Protein AF-A0A354US08-F1 (afdb_monomer_lite)

Sequence (289 aa):
LLGFSCVYLACAKAQYAVLAPVLLLWWAVLAISTAEGVKKKLISAGAAVLVAALLGSYALGVYGNNESISSQDTLYSGLMNGILLYADDPEEALEDLGLDPGLIADKGKHPYLPKEDYYCPPRTEKAEELLYSKVSSTKYLAWYLKHPKAFWHLLNDTASYAADPMPDFNLYIGETNVGSHRTVNKWNLWAQMRPNLLPRRFAGYLLLFGLPAIAALMTIFRKGAGRRRKLYAGLLLVLLAIGAMQYPLPMVGNGRSDPIKQLYLFREVTDFTYLFLLTWVSARMTRRK

Secondary structure (DSSP, 8-state):
-HHHHHHHHHHSSGGGGGGHHHHHHHHHHHHHHH--SHHHHHHHHHHHHHHHHHHHHHHHHHHHHHIIIIIHHHHHHHIIIIIHHH-SSHHHHHHHTT--GGGGGGTT--TTS-GGG-SS-SSSHHHIIIIITT--HHHHHHHHHH-HHHHHHHHHHHHHHHHSPPPP----TT----SS--------HHHHHHHHHS-SSHHHHHHHHHHHHHHHHHHHH-TT--HHHHHHHHHHHHHHHHHHHHTTHHHHHHTTSSHHHHTHHHHHHHHHHHHHHHHHHHHHHHTT-

Structure (mmCIF, N/CA/C/O backbone):
data_AF-A0A354US08-F1
#
_entry.id   AF-A0A354US08-F1
#
loop_
_atom_site.group_PDB
_atom_site.id
_atom_site.type_symbol
_atom_site.label_atom_id
_atom_site.label_alt_id
_atom_site.label_comp_id
_atom_site.label_asym_id
_atom_site.label_entity_id
_atom_site.label_seq_id
_atom_site.pdbx_PDB_ins_code
_atom_site.Cartn_x
_atom_site.Cartn_y
_atom_site.Cartn_z
_atom_site.occupancy
_atom_site.B_iso_or_equiv
_atom_site.auth_seq_id
_atom_site.auth_comp_id
_atom_site.auth_asym_id
_atom_site.auth_atom_id
_atom_site.pdbx_PDB_model_num
ATOM 1 N N . LEU A 1 1 ? 6.672 3.617 24.394 1.00 59.75 1 LEU A N 1
ATOM 2 C CA . LEU A 1 1 ? 6.282 2.424 23.602 1.00 59.75 1 LEU A CA 1
ATOM 3 C C . LEU A 1 1 ? 5.531 2.793 22.323 1.00 59.75 1 LEU A C 1
ATOM 5 O O . LEU A 1 1 ? 6.102 2.583 21.264 1.00 59.75 1 LEU A O 1
ATOM 9 N N . LEU A 1 2 ? 4.330 3.393 22.373 1.00 68.12 2 LEU A N 1
ATOM 10 C CA . LEU A 1 2 ? 3.581 3.736 21.147 1.00 68.12 2 LEU A CA 1
ATOM 11 C C . LEU A 1 2 ? 4.327 4.709 20.222 1.00 68.12 2 LEU A C 1
ATOM 13 O O . LEU A 1 2 ? 4.516 4.387 19.060 1.00 68.12 2 LEU A O 1
ATOM 17 N N . GLY A 1 3 ? 4.799 5.851 20.740 1.00 66.69 3 GLY A N 1
ATOM 18 C CA . GLY A 1 3 ? 5.551 6.822 19.932 1.00 66.69 3 GLY A CA 1
ATOM 19 C C . GLY A 1 3 ? 6.776 6.194 19.261 1.00 66.69 3 GLY A C 1
ATOM 20 O O . GLY A 1 3 ? 6.971 6.362 18.068 1.00 66.69 3 GLY A O 1
ATOM 21 N N . PHE A 1 4 ? 7.522 5.362 19.995 1.00 69.88 4 PHE A N 1
ATOM 22 C CA . PHE A 1 4 ? 8.642 4.586 19.452 1.00 69.88 4 PHE A CA 1
ATOM 23 C C . PHE A 1 4 ? 8.207 3.601 18.353 1.00 69.88 4 PHE A C 1
ATOM 25 O O . PHE A 1 4 ? 8.863 3.512 17.325 1.00 69.88 4 PHE A O 1
ATOM 32 N N . SER A 1 5 ? 7.079 2.905 18.531 1.00 76.25 5 SER A N 1
ATOM 33 C CA . SER A 1 5 ? 6.553 1.961 17.531 1.00 76.25 5 SER A CA 1
ATOM 34 C C . SER A 1 5 ? 6.099 2.681 16.257 1.00 76.25 5 SER A C 1
ATOM 36 O O . SER A 1 5 ? 6.369 2.206 15.158 1.00 76.25 5 SER A O 1
ATOM 38 N N . CYS A 1 6 ? 5.457 3.848 16.391 1.00 71.88 6 CYS A N 1
ATOM 39 C CA . CYS A 1 6 ? 5.080 4.694 15.258 1.00 71.88 6 CYS A CA 1
ATOM 40 C C . CYS A 1 6 ? 6.314 5.227 14.520 1.00 71.88 6 CYS A C 1
ATOM 42 O O . CYS A 1 6 ? 6.323 5.231 13.292 1.00 71.88 6 CYS A O 1
ATOM 44 N N . VAL A 1 7 ? 7.353 5.634 15.264 1.00 70.06 7 VAL A N 1
ATOM 45 C CA . VAL A 1 7 ? 8.632 6.073 14.689 1.00 70.06 7 VAL A CA 1
ATOM 46 C C . VAL A 1 7 ? 9.289 4.949 13.905 1.00 70.06 7 VAL A C 1
ATOM 48 O O . VAL A 1 7 ? 9.608 5.117 12.734 1.00 70.06 7 VAL A O 1
ATOM 51 N N . TYR A 1 8 ? 9.423 3.782 14.530 1.00 76.06 8 TYR A N 1
ATOM 52 C CA . TYR A 1 8 ? 10.034 2.619 13.906 1.00 76.06 8 TYR A CA 1
ATOM 53 C C . TYR A 1 8 ? 9.288 2.195 12.636 1.00 76.06 8 TYR A C 1
ATOM 55 O O . TYR A 1 8 ? 9.915 1.983 11.604 1.00 76.06 8 TYR A O 1
ATOM 63 N N . LEU A 1 9 ? 7.950 2.144 12.679 1.00 78.31 9 LEU A N 1
ATOM 64 C CA . LEU A 1 9 ? 7.141 1.791 11.515 1.00 78.31 9 LEU A CA 1
ATOM 65 C C . LEU A 1 9 ? 7.311 2.800 10.376 1.00 78.31 9 LEU A C 1
ATOM 67 O O . LEU A 1 9 ? 7.578 2.388 9.255 1.00 78.31 9 LEU A O 1
ATOM 71 N N . ALA A 1 10 ? 7.179 4.103 10.629 1.00 69.94 10 ALA A N 1
ATOM 72 C CA . ALA A 1 10 ? 7.271 5.094 9.555 1.00 69.94 10 ALA A CA 1
ATOM 73 C C . ALA A 1 10 ? 8.693 5.214 8.974 1.00 69.94 10 ALA A C 1
ATOM 75 O O . ALA A 1 10 ? 8.837 5.540 7.798 1.00 69.94 10 ALA A O 1
ATOM 76 N N . CYS A 1 11 ? 9.729 4.898 9.759 1.00 70.62 11 CYS A N 1
ATOM 77 C CA . CYS A 1 11 ? 11.122 4.899 9.308 1.00 70.62 11 CYS A CA 1
ATOM 78 C C . CYS A 1 11 ? 11.588 3.562 8.700 1.00 70.62 11 CYS A C 1
ATOM 80 O O . CYS A 1 11 ? 12.672 3.516 8.127 1.00 70.62 11 CYS A O 1
ATOM 82 N N . ALA A 1 12 ? 10.805 2.479 8.789 1.00 76.25 12 ALA A N 1
ATOM 83 C CA . ALA A 1 12 ? 11.206 1.167 8.266 1.00 76.25 12 ALA A CA 1
ATOM 84 C C . ALA A 1 12 ? 11.283 1.121 6.728 1.00 76.25 12 ALA A C 1
ATOM 86 O O . ALA A 1 12 ? 12.012 0.308 6.163 1.00 76.25 12 ALA A O 1
ATOM 87 N N . LYS A 1 13 ? 10.520 1.979 6.042 1.00 76.94 13 LYS A N 1
ATOM 88 C CA . LYS A 1 13 ? 10.537 2.138 4.583 1.00 76.94 13 LYS A CA 1
ATOM 89 C C . LYS A 1 13 ? 10.041 3.536 4.240 1.00 76.94 13 LYS A C 1
ATOM 91 O O . LYS A 1 13 ? 9.037 3.965 4.800 1.00 76.94 13 LYS A O 1
ATOM 96 N N . ALA A 1 14 ? 10.665 4.216 3.278 1.00 71.38 14 ALA A N 1
ATOM 97 C CA . ALA A 1 14 ? 10.272 5.576 2.885 1.00 71.38 14 ALA A CA 1
ATOM 98 C C . ALA A 1 14 ? 8.766 5.689 2.556 1.00 71.38 14 ALA A C 1
ATOM 100 O O . ALA A 1 14 ? 8.088 6.627 2.979 1.00 71.38 14 ALA A O 1
ATOM 101 N N . GLN A 1 15 ? 8.206 4.673 1.889 1.00 74.94 15 GLN A N 1
ATOM 102 C CA . GLN A 1 15 ? 6.777 4.581 1.555 1.00 74.94 15 GLN A CA 1
ATOM 103 C C . GLN A 1 15 ? 5.845 4.604 2.780 1.00 74.94 15 GLN A C 1
ATOM 105 O O . GLN A 1 15 ? 4.669 4.919 2.633 1.00 74.94 15 GLN A O 1
ATOM 110 N N . TYR A 1 16 ? 6.325 4.286 3.985 1.00 82.44 16 TYR A N 1
ATOM 111 C CA . TYR A 1 16 ? 5.513 4.282 5.205 1.00 82.44 16 TYR A CA 1
ATOM 112 C C . TYR A 1 16 ? 5.353 5.674 5.824 1.00 82.44 16 TYR A C 1
ATOM 114 O O . TYR A 1 16 ? 4.480 5.855 6.672 1.00 82.44 16 TYR A O 1
ATOM 122 N N . ALA A 1 17 ? 6.091 6.684 5.350 1.00 77.94 17 ALA A N 1
ATOM 123 C CA . ALA A 1 17 ? 5.891 8.076 5.757 1.00 77.94 17 ALA A CA 1
ATOM 124 C C . ALA A 1 17 ? 4.452 8.560 5.491 1.00 77.94 17 ALA A C 1
ATOM 126 O O . ALA A 1 17 ? 3.894 9.322 6.279 1.00 77.94 17 ALA A O 1
ATOM 127 N N . VAL A 1 18 ? 3.804 8.040 4.440 1.00 80.19 18 VAL A N 1
ATOM 128 C CA . VAL A 1 18 ? 2.398 8.340 4.113 1.00 80.19 18 VAL A CA 1
ATOM 129 C C . VAL A 1 18 ? 1.425 7.932 5.223 1.00 80.19 18 VAL A C 1
ATOM 131 O O . VAL A 1 18 ? 0.318 8.451 5.272 1.00 80.19 18 VAL A O 1
ATOM 134 N N . LEU A 1 19 ? 1.818 7.029 6.130 1.00 85.62 19 LEU A N 1
ATOM 135 C CA . LEU A 1 19 ? 0.986 6.565 7.244 1.00 85.62 19 LEU A CA 1
ATOM 136 C C . LEU A 1 19 ? 0.939 7.566 8.407 1.00 85.62 19 LEU A C 1
ATOM 138 O O . LEU A 1 19 ? 0.108 7.414 9.307 1.00 85.62 19 LEU A O 1
ATOM 142 N N . ALA A 1 20 ? 1.803 8.588 8.408 1.00 81.56 20 ALA A N 1
ATOM 143 C CA . ALA A 1 20 ? 1.916 9.546 9.504 1.00 81.56 20 ALA A CA 1
ATOM 144 C C . ALA A 1 20 ? 0.571 10.179 9.917 1.00 81.56 20 ALA A C 1
ATOM 146 O O . ALA A 1 20 ? 0.288 10.174 11.116 1.00 81.56 20 ALA A O 1
ATOM 147 N N . PRO A 1 21 ? -0.318 10.636 9.007 1.00 83.75 21 PRO A N 1
ATOM 148 C CA . PRO A 1 21 ? -1.602 11.219 9.404 1.00 83.75 21 PRO A CA 1
ATOM 149 C C . PRO A 1 21 ? -2.481 10.259 10.218 1.00 83.75 21 PRO A C 1
ATOM 151 O O . PRO A 1 21 ? -3.064 10.658 11.226 1.00 83.75 21 PRO A O 1
ATOM 154 N N . VAL A 1 22 ? -2.533 8.978 9.835 1.00 89.19 22 VAL A N 1
ATOM 155 C CA . VAL A 1 22 ? -3.312 7.952 10.548 1.00 89.19 22 VAL A CA 1
ATOM 156 C C . VAL A 1 22 ? -2.720 7.687 11.933 1.00 89.19 22 VAL A C 1
ATOM 158 O O . VAL A 1 22 ? -3.455 7.609 12.920 1.00 89.19 22 VAL A O 1
ATOM 161 N N . LEU A 1 23 ? -1.392 7.597 12.031 1.00 86.00 23 LEU A N 1
ATOM 162 C CA . LEU A 1 23 ? -0.696 7.364 13.299 1.00 86.00 23 LEU A CA 1
ATOM 163 C C . LEU A 1 23 ? -0.838 8.552 14.263 1.00 86.00 23 LEU A C 1
ATOM 165 O O . LEU A 1 23 ? -1.051 8.351 15.461 1.00 86.00 23 LEU A O 1
ATOM 169 N N . LEU A 1 24 ? -0.766 9.783 13.752 1.00 82.75 24 LEU A N 1
ATOM 170 C CA . LEU A 1 24 ? -0.944 11.003 14.543 1.00 82.75 24 LEU A CA 1
ATOM 171 C C . LEU A 1 24 ? -2.383 11.156 15.031 1.00 82.75 24 LEU A C 1
ATOM 173 O O . LEU A 1 24 ? -2.598 11.462 16.206 1.00 82.75 24 LEU A O 1
ATOM 177 N N . LEU A 1 25 ? -3.365 10.867 14.173 1.00 86.75 25 LEU A N 1
ATOM 178 C CA . LEU A 1 25 ? -4.770 10.841 14.572 1.00 86.75 25 LEU A CA 1
ATOM 179 C C . LEU A 1 25 ? -5.005 9.809 15.681 1.00 86.75 25 LEU A C 1
ATOM 181 O O . LEU A 1 25 ? -5.659 10.106 16.682 1.00 86.75 25 LEU A O 1
ATOM 185 N N . TRP A 1 26 ? -4.436 8.609 15.542 1.00 89.00 26 TRP A N 1
ATOM 186 C CA . TRP A 1 26 ? -4.563 7.571 16.560 1.00 89.00 26 TRP A CA 1
ATOM 187 C C . TRP A 1 26 ? -3.934 7.974 17.894 1.00 89.00 26 TRP A C 1
ATOM 189 O O . TRP A 1 26 ? -4.524 7.761 18.957 1.00 89.00 26 TRP A O 1
ATOM 199 N N . TRP A 1 27 ? -2.767 8.614 17.854 1.00 84.62 27 TRP A N 1
ATOM 200 C CA . TRP A 1 27 ? -2.149 9.154 19.057 1.00 84.62 27 TRP A CA 1
ATOM 201 C C . TRP A 1 27 ? -3.036 10.220 19.700 1.00 84.62 27 TRP A C 1
ATOM 203 O O . TRP A 1 27 ? -3.285 10.144 20.900 1.00 84.62 27 TRP A O 1
ATOM 213 N N . ALA A 1 28 ? -3.596 11.157 18.932 1.00 83.06 28 ALA A N 1
ATOM 214 C CA . ALA A 1 28 ? -4.516 12.158 19.470 1.00 83.06 28 ALA A CA 1
ATOM 215 C C . ALA A 1 28 ? -5.725 11.511 20.175 1.00 83.06 28 ALA A C 1
ATOM 217 O O . ALA A 1 28 ? -6.071 11.898 21.294 1.00 83.06 28 ALA A O 1
ATOM 218 N N . VAL A 1 29 ? -6.314 10.464 19.584 1.00 86.56 29 VAL A N 1
ATOM 219 C CA . VAL A 1 29 ? -7.404 9.690 20.206 1.00 86.56 29 VAL A CA 1
ATOM 220 C C . VAL A 1 29 ? -6.960 9.061 21.528 1.00 86.56 29 VAL A C 1
ATOM 222 O O . VAL A 1 29 ? -7.682 9.139 22.529 1.00 86.56 29 VAL A O 1
ATOM 225 N N . LEU A 1 30 ? -5.771 8.460 21.574 1.00 85.75 30 LEU A N 1
ATOM 226 C CA . LEU A 1 30 ? -5.229 7.891 22.806 1.00 85.75 30 LEU A CA 1
ATOM 227 C C . LEU A 1 30 ? -4.949 8.970 23.851 1.00 85.75 30 LEU A C 1
ATOM 229 O O . LEU A 1 30 ? -5.392 8.826 24.980 1.00 85.75 30 LEU A O 1
ATOM 233 N N . ALA A 1 31 ? -4.335 10.089 23.478 1.00 82.38 31 ALA A N 1
ATOM 234 C CA . ALA A 1 31 ? -4.067 11.213 24.369 1.00 82.38 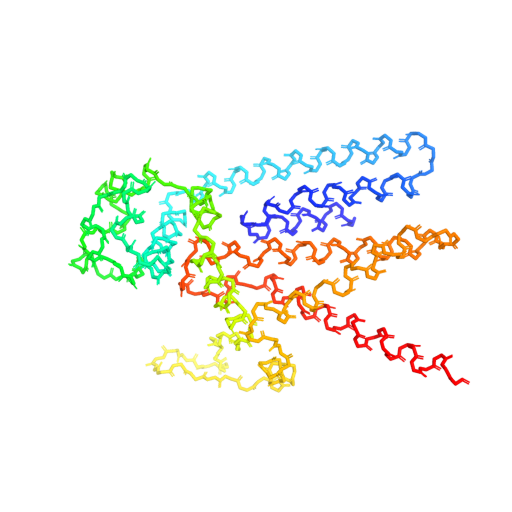31 ALA A CA 1
ATOM 235 C C . ALA A 1 31 ? -5.353 11.742 25.022 1.00 82.38 31 ALA A C 1
ATOM 237 O O . ALA A 1 31 ? -5.438 11.846 26.245 1.00 82.38 31 ALA A O 1
ATOM 238 N N . ILE A 1 32 ? -6.379 12.027 24.214 1.00 82.81 32 ILE A N 1
ATOM 239 C CA . ILE A 1 32 ? -7.665 12.557 24.684 1.00 82.81 32 ILE A CA 1
ATOM 240 C C . ILE A 1 32 ? -8.374 11.546 25.577 1.00 82.81 32 ILE A C 1
ATOM 242 O O . ILE A 1 32 ? -8.958 11.924 26.596 1.00 82.81 32 ILE A O 1
ATOM 246 N N . SER A 1 33 ? -8.340 10.272 25.187 1.00 81.94 33 SER A N 1
ATOM 247 C CA . SER A 1 33 ? -9.040 9.233 25.920 1.00 81.94 33 SER A CA 1
ATOM 248 C C . SER A 1 33 ? -8.315 8.878 27.213 1.00 81.94 33 SER A C 1
ATOM 250 O O . SER A 1 33 ? -8.990 8.787 28.225 1.00 81.94 33 SER A O 1
ATOM 252 N N . THR A 1 34 ? -6.990 8.699 27.230 1.00 80.25 34 THR A N 1
ATOM 253 C CA . THR A 1 34 ? -6.234 8.136 28.364 1.00 80.25 34 THR A CA 1
ATOM 254 C C . THR A 1 34 ? -5.570 9.135 29.293 1.00 80.25 34 THR A C 1
ATOM 256 O O . THR A 1 34 ? -5.295 8.765 30.431 1.00 80.25 34 THR A O 1
ATOM 259 N N . ALA A 1 35 ? -5.307 10.368 28.864 1.00 81.62 35 ALA A N 1
ATOM 260 C CA . ALA A 1 35 ? -4.650 11.340 29.728 1.00 81.62 35 ALA A CA 1
ATOM 261 C C . ALA A 1 35 ? -5.643 12.004 30.697 1.00 81.62 35 ALA A C 1
ATOM 263 O O . ALA A 1 35 ? -6.619 12.643 30.294 1.00 81.62 35 ALA A O 1
ATOM 264 N N . GLU A 1 36 ? -5.357 11.886 31.993 1.00 81.56 36 GLU A N 1
ATOM 265 C CA . GLU A 1 36 ? -6.121 12.534 33.059 1.00 81.56 36 GLU A CA 1
ATOM 266 C C . GLU A 1 36 ? -5.602 13.952 33.324 1.00 81.56 36 GLU A C 1
ATOM 268 O O . GLU A 1 36 ? -4.438 14.155 33.675 1.00 81.56 36 GLU A O 1
ATOM 273 N N . GLY A 1 37 ? -6.483 14.940 33.167 1.00 85.25 37 GLY A N 1
ATOM 274 C CA . GLY A 1 37 ? -6.165 16.353 33.373 1.00 85.25 37 GLY A CA 1
ATOM 275 C C . GLY A 1 37 ? -5.507 17.040 32.169 1.00 85.25 37 GLY A C 1
ATOM 276 O O . GLY A 1 37 ? -4.877 16.421 31.310 1.00 85.25 37 GLY A O 1
ATOM 277 N N . VAL A 1 38 ? -5.659 18.367 32.110 1.00 83.44 38 VAL A N 1
ATOM 278 C CA . VAL A 1 38 ? -5.202 19.201 30.982 1.00 83.44 38 VAL A CA 1
ATOM 279 C C . VAL A 1 38 ? -3.681 19.136 30.805 1.00 83.44 38 VAL A C 1
ATOM 281 O O . VAL A 1 38 ? -3.211 19.010 29.680 1.00 83.44 38 VAL A O 1
ATOM 284 N N . LYS A 1 39 ? -2.902 19.109 31.899 1.00 85.50 39 LYS A N 1
ATOM 285 C CA . LYS A 1 39 ? -1.431 19.012 31.835 1.00 85.50 39 LYS A CA 1
ATOM 286 C C . LYS A 1 39 ? -0.954 17.747 31.111 1.00 85.50 39 LYS A C 1
ATOM 288 O O . LYS A 1 39 ? -0.135 17.841 30.206 1.00 85.50 39 LYS A O 1
ATOM 293 N N . LYS A 1 40 ? -1.493 16.567 31.452 1.00 80.69 40 LYS A N 1
ATOM 294 C CA . LYS A 1 40 ? -1.108 15.303 30.792 1.00 80.69 40 LYS A CA 1
ATOM 295 C C . LYS A 1 40 ? -1.538 15.274 29.321 1.00 80.69 40 LYS A C 1
ATOM 297 O O . LYS A 1 40 ? -0.807 14.743 28.488 1.00 80.69 40 LYS A O 1
ATOM 302 N N . LYS A 1 41 ? -2.686 15.880 28.988 1.00 80.50 41 LYS A N 1
ATOM 303 C CA . LYS A 1 41 ? -3.135 16.049 27.595 1.00 80.50 41 LYS A CA 1
ATOM 304 C C . LYS A 1 41 ? -2.178 16.935 26.796 1.00 80.50 41 LYS A C 1
ATOM 306 O O . LYS A 1 41 ? -1.780 16.537 25.707 1.00 80.50 41 LYS A O 1
ATOM 311 N N . LEU A 1 42 ? -1.759 18.074 27.355 1.00 82.94 42 LEU A N 1
ATOM 312 C CA . LEU A 1 42 ? -0.785 18.977 26.731 1.00 82.94 42 LEU A CA 1
ATOM 313 C C . LEU A 1 42 ? 0.579 18.305 26.535 1.00 82.94 42 LEU A C 1
ATOM 315 O O . LEU A 1 42 ? 1.146 18.407 25.454 1.00 82.94 42 LEU A O 1
ATOM 319 N N . ILE A 1 43 ? 1.068 17.554 27.528 1.00 83.44 43 ILE A N 1
ATOM 320 C CA . ILE A 1 43 ? 2.318 16.784 27.405 1.00 83.44 43 ILE A CA 1
ATOM 321 C C . ILE A 1 43 ? 2.208 15.755 26.275 1.00 83.44 43 ILE A C 1
ATOM 323 O O . ILE A 1 43 ? 3.107 15.650 25.445 1.00 83.44 43 ILE A O 1
ATOM 327 N N . SER A 1 44 ? 1.098 15.014 26.201 1.00 79.94 44 SER A N 1
ATOM 328 C CA . SER A 1 44 ? 0.902 14.036 25.128 1.00 79.94 44 SER A CA 1
ATOM 329 C C . SER A 1 44 ? 0.763 14.689 23.752 1.00 79.94 44 SER A C 1
ATOM 331 O O . SER A 1 44 ? 1.226 14.110 22.774 1.00 79.94 44 SER A O 1
ATOM 333 N N . ALA A 1 45 ? 0.131 15.861 23.661 1.00 76.81 45 ALA A N 1
ATOM 334 C CA . ALA A 1 45 ? 0.032 16.619 22.418 1.00 76.81 45 ALA A CA 1
ATOM 335 C C . ALA A 1 45 ? 1.408 17.144 21.979 1.00 76.81 45 ALA A C 1
ATOM 337 O O . ALA A 1 45 ? 1.792 16.952 20.830 1.00 76.81 45 ALA A O 1
ATOM 338 N N . GLY A 1 46 ? 2.188 17.712 22.905 1.00 79.81 46 GLY A N 1
ATOM 339 C CA . GLY A 1 46 ? 3.562 18.148 22.647 1.00 79.81 46 GLY A CA 1
ATOM 340 C C . GLY A 1 46 ? 4.467 16.997 22.202 1.00 79.81 46 GLY A C 1
ATOM 341 O O . GLY A 1 46 ? 5.203 17.137 21.231 1.00 79.81 46 GLY A O 1
ATOM 342 N N . ALA A 1 47 ? 4.353 15.826 22.836 1.00 80.75 47 ALA A N 1
ATOM 343 C CA . ALA A 1 47 ? 5.079 14.625 22.423 1.00 80.75 47 ALA A CA 1
ATOM 344 C C . ALA A 1 47 ? 4.673 14.143 21.019 1.00 80.75 47 ALA A C 1
ATOM 346 O O . ALA A 1 47 ? 5.538 13.739 20.244 1.00 80.75 47 ALA A O 1
ATOM 347 N N . ALA A 1 48 ? 3.381 14.212 20.677 1.00 75.44 48 ALA A N 1
ATOM 348 C CA . ALA A 1 48 ? 2.895 13.862 19.344 1.00 75.44 48 ALA A CA 1
ATOM 349 C C . ALA A 1 48 ? 3.437 14.815 18.271 1.00 75.44 48 ALA A C 1
ATOM 351 O O . ALA A 1 48 ? 3.905 14.347 17.238 1.00 75.44 48 ALA A O 1
ATOM 352 N N . VAL A 1 49 ? 3.437 16.127 18.531 1.00 77.12 49 VAL A N 1
ATOM 353 C CA . VAL A 1 49 ? 4.014 17.138 17.627 1.00 77.12 49 VAL A CA 1
ATOM 354 C C . VAL A 1 49 ? 5.515 16.922 17.453 1.00 77.12 49 VAL A C 1
ATOM 356 O O . VAL A 1 49 ? 6.001 16.919 16.328 1.00 77.12 49 VAL A O 1
ATOM 359 N N . LEU A 1 50 ? 6.249 16.686 18.543 1.00 80.81 50 LEU A N 1
ATOM 360 C CA . LEU A 1 50 ? 7.691 16.452 18.486 1.00 80.81 50 LEU A CA 1
ATOM 361 C C . LEU A 1 50 ? 8.030 15.189 17.687 1.00 80.81 50 LEU A C 1
ATOM 363 O O . LEU A 1 50 ? 8.916 15.216 16.840 1.00 80.81 50 LEU A O 1
ATOM 367 N N . VAL A 1 51 ? 7.298 14.093 17.897 1.00 76.00 51 VAL A N 1
ATOM 368 C CA . VAL A 1 51 ? 7.492 12.878 17.099 1.00 76.00 51 VAL A CA 1
ATOM 369 C C . VAL A 1 51 ? 7.063 13.078 15.649 1.00 76.00 51 VAL A C 1
ATOM 371 O O . VAL A 1 51 ? 7.759 12.593 14.766 1.00 76.00 51 VAL A O 1
ATOM 374 N N . ALA A 1 52 ? 5.980 13.808 15.374 1.00 73.00 52 ALA A N 1
ATOM 375 C CA . ALA A 1 52 ? 5.596 14.163 14.007 1.00 73.00 52 ALA A CA 1
ATOM 376 C C . ALA A 1 52 ? 6.709 14.946 13.298 1.00 73.00 52 ALA A C 1
ATOM 378 O O . ALA A 1 52 ? 7.037 14.638 12.157 1.00 73.00 52 ALA A O 1
ATOM 379 N N . ALA A 1 53 ? 7.305 15.924 13.985 1.00 75.31 53 ALA A N 1
ATOM 380 C CA . ALA A 1 53 ? 8.397 16.735 13.461 1.00 75.31 53 ALA A CA 1
ATOM 381 C C . ALA A 1 53 ? 9.651 15.890 13.198 1.00 75.31 53 ALA A C 1
ATOM 383 O O . ALA A 1 53 ? 10.217 15.982 12.114 1.00 75.31 53 ALA A O 1
ATOM 384 N N . LEU A 1 54 ? 10.030 15.014 14.138 1.00 77.06 54 LEU A N 1
ATOM 385 C CA . LEU A 1 54 ? 11.141 14.073 13.956 1.00 77.06 54 LEU A CA 1
ATOM 386 C C . LEU A 1 54 ? 10.880 13.108 12.795 1.00 77.06 54 LEU A C 1
ATOM 388 O O . LEU A 1 54 ? 11.763 12.863 11.981 1.00 77.06 54 LEU A O 1
ATOM 392 N N . LEU A 1 55 ? 9.664 12.574 12.688 1.00 72.38 55 LEU A N 1
ATOM 393 C CA . LEU A 1 55 ? 9.270 11.706 11.581 1.00 72.38 55 LEU A CA 1
ATOM 394 C C . LEU A 1 55 ? 9.329 12.432 10.244 1.00 72.38 55 LEU A C 1
ATOM 396 O O .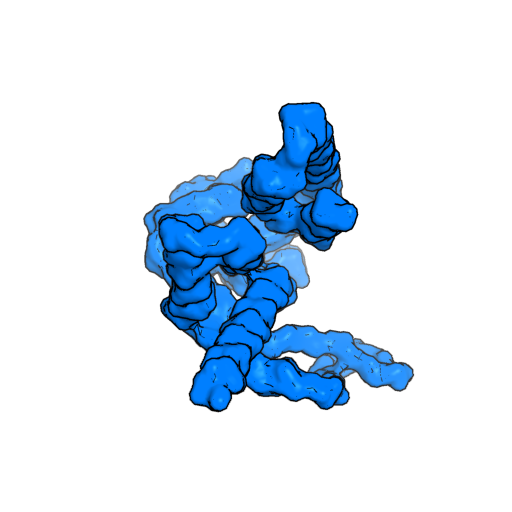 LEU A 1 55 ? 9.864 11.887 9.286 1.00 72.38 55 LEU A O 1
ATOM 400 N N . GLY A 1 56 ? 8.811 13.659 10.190 1.00 70.88 56 GLY A N 1
ATOM 401 C CA . GLY A 1 56 ? 8.877 14.507 9.009 1.00 70.88 56 GLY A CA 1
ATOM 402 C C . GLY A 1 56 ? 10.321 14.779 8.599 1.00 70.88 56 GLY A C 1
ATOM 403 O O . GLY A 1 56 ? 10.666 14.561 7.444 1.00 70.88 56 GLY A O 1
ATOM 404 N N . SER A 1 57 ? 11.190 15.165 9.538 1.00 74.88 57 SER A N 1
ATOM 405 C CA . SER A 1 57 ? 12.600 15.439 9.241 1.00 74.88 57 SER A CA 1
ATOM 406 C C . SER A 1 57 ? 13.364 14.190 8.797 1.00 74.88 57 SER A C 1
ATOM 408 O O . SER A 1 57 ? 14.137 14.260 7.846 1.00 74.88 57 SER A O 1
ATOM 410 N N . TYR A 1 58 ? 13.139 13.039 9.442 1.00 72.31 58 TYR A N 1
ATOM 411 C CA . TYR A 1 58 ? 13.766 11.775 9.042 1.00 72.31 58 TYR A CA 1
ATOM 412 C C . TYR A 1 58 ? 13.258 11.292 7.688 1.00 72.31 58 TYR A C 1
ATOM 414 O O . TYR A 1 58 ? 14.063 10.882 6.860 1.00 72.31 58 TYR A O 1
ATOM 422 N N . ALA A 1 59 ? 11.947 11.360 7.443 1.00 68.12 59 ALA A N 1
ATOM 423 C CA . ALA A 1 59 ? 11.381 11.026 6.145 1.00 68.12 59 ALA A CA 1
ATOM 424 C C . ALA A 1 59 ? 11.995 11.918 5.061 1.00 68.12 59 ALA A C 1
ATOM 426 O O . ALA A 1 59 ? 12.525 11.386 4.093 1.00 68.12 59 ALA A O 1
ATOM 427 N N . LEU A 1 60 ? 12.023 13.241 5.252 1.00 69.19 60 LEU A N 1
ATOM 428 C CA . LEU A 1 60 ? 12.656 14.173 4.313 1.00 69.19 60 LEU A CA 1
ATOM 429 C C . LEU A 1 60 ? 14.140 13.848 4.080 1.00 69.19 60 LEU A C 1
ATOM 431 O O . LEU A 1 60 ? 14.575 13.837 2.934 1.00 69.19 60 LEU A O 1
ATOM 435 N N . GLY A 1 61 ? 14.899 13.508 5.126 1.00 70.88 61 GLY A N 1
ATOM 436 C CA . GLY A 1 61 ? 16.301 13.096 4.990 1.00 70.88 61 GLY A CA 1
ATOM 437 C C . GLY A 1 61 ? 16.483 11.777 4.227 1.00 70.88 61 GLY A C 1
ATOM 438 O O . GLY A 1 61 ? 17.355 11.669 3.371 1.00 70.88 61 GLY A O 1
ATOM 439 N N . VAL A 1 62 ? 15.639 10.774 4.489 1.00 66.44 62 VAL A N 1
ATOM 440 C CA . VAL A 1 62 ? 15.661 9.485 3.775 1.00 66.44 62 VAL A CA 1
ATOM 441 C C . VAL A 1 62 ? 15.233 9.649 2.317 1.00 66.44 62 VAL A C 1
ATOM 443 O O . VAL A 1 62 ? 15.812 8.997 1.450 1.00 66.44 62 VAL A O 1
ATOM 446 N N . TYR A 1 63 ? 14.237 10.493 2.038 1.00 64.56 63 TYR A N 1
ATOM 447 C CA . TYR A 1 63 ? 13.800 10.790 0.675 1.00 64.56 63 TYR A CA 1
ATOM 448 C C . TYR A 1 63 ? 14.877 11.555 -0.093 1.00 64.56 63 TYR A C 1
ATOM 450 O O . TYR A 1 63 ? 15.238 11.103 -1.173 1.00 64.56 63 TYR A O 1
ATOM 458 N N . GLY A 1 64 ? 15.463 12.606 0.491 1.00 64.94 64 GLY A N 1
ATOM 459 C CA . GLY A 1 64 ? 16.544 13.367 -0.147 1.00 64.94 64 GLY A CA 1
ATOM 460 C C . GLY A 1 64 ? 17.792 12.525 -0.436 1.00 64.94 64 GLY A C 1
ATOM 461 O O . GLY A 1 64 ? 18.413 12.681 -1.480 1.00 64.94 64 GLY A O 1
ATOM 462 N N . ASN A 1 65 ? 18.130 11.561 0.430 1.00 64.38 65 ASN A N 1
ATOM 463 C CA . ASN A 1 65 ? 19.279 10.673 0.205 1.00 64.38 65 ASN A CA 1
ATOM 464 C C . ASN A 1 65 ? 19.010 9.526 -0.789 1.00 64.38 65 ASN A C 1
ATOM 466 O O . ASN A 1 65 ? 19.958 8.981 -1.348 1.00 64.38 65 ASN A O 1
ATOM 470 N N . ASN A 1 66 ? 17.750 9.129 -1.005 1.00 62.62 66 ASN A N 1
ATOM 471 C CA . ASN A 1 66 ? 17.379 8.034 -1.920 1.00 62.62 66 ASN A CA 1
ATOM 472 C C . ASN A 1 66 ? 16.851 8.520 -3.282 1.00 62.62 66 ASN A C 1
ATOM 474 O O . ASN A 1 66 ? 16.496 7.694 -4.133 1.00 62.62 66 ASN A O 1
ATOM 478 N N . GLU A 1 67 ? 16.779 9.836 -3.486 1.00 62.09 67 GLU A N 1
ATOM 479 C CA . GLU A 1 67 ? 16.140 10.464 -4.642 1.00 62.09 67 GLU A CA 1
ATOM 480 C C . GLU A 1 67 ? 16.829 10.097 -5.963 1.00 62.09 67 GLU A C 1
ATOM 482 O O . GLU A 1 67 ? 16.153 9.767 -6.930 1.00 62.09 67 GLU A O 1
ATOM 487 N N . SER A 1 68 ? 18.158 10.023 -6.006 1.00 57.12 68 SER A N 1
ATOM 488 C CA . SER A 1 68 ? 18.892 9.857 -7.270 1.00 57.12 68 SER A CA 1
ATOM 489 C C . SER A 1 68 ? 18.826 8.460 -7.898 1.00 57.12 68 SER A C 1
ATOM 491 O O . SER A 1 68 ? 19.087 8.329 -9.088 1.00 57.12 68 SER A O 1
ATOM 493 N N . ILE A 1 69 ? 18.492 7.406 -7.141 1.00 57.97 69 ILE A N 1
ATOM 494 C CA . ILE A 1 69 ? 18.520 6.018 -7.652 1.00 57.97 69 ILE A CA 1
ATOM 495 C C . ILE A 1 69 ? 17.181 5.318 -7.433 1.00 57.97 69 ILE A C 1
ATOM 497 O O . ILE A 1 69 ? 16.535 4.883 -8.385 1.00 57.97 69 ILE A O 1
ATOM 501 N N . SER A 1 70 ? 16.727 5.216 -6.180 1.00 66.12 70 SER A N 1
ATOM 502 C CA . SER A 1 70 ? 15.525 4.436 -5.873 1.00 66.12 70 SER A CA 1
ATOM 503 C C . SER A 1 70 ? 14.252 5.115 -6.375 1.00 66.12 70 SER A C 1
ATOM 505 O O . SER A 1 70 ? 13.287 4.415 -6.693 1.00 66.12 70 SER A O 1
ATOM 507 N N . SER A 1 71 ? 14.231 6.451 -6.447 1.00 77.44 71 SER A N 1
ATOM 508 C CA . SER A 1 71 ? 13.076 7.178 -6.981 1.00 77.44 71 SER A CA 1
ATOM 509 C C . SER A 1 71 ? 12.962 7.013 -8.500 1.00 77.44 71 SER A C 1
ATOM 511 O O . SER A 1 71 ? 11.874 6.725 -8.990 1.00 77.44 71 SER A O 1
ATOM 513 N N . GLN A 1 72 ? 14.085 7.071 -9.223 1.00 89.25 72 GLN A N 1
ATOM 514 C CA . GLN A 1 72 ? 14.138 6.934 -10.678 1.00 89.25 72 GLN A CA 1
ATOM 515 C C . GLN A 1 72 ? 13.676 5.545 -11.137 1.00 89.25 72 GLN A C 1
ATOM 517 O O . GLN A 1 72 ? 12.762 5.438 -11.952 1.00 89.25 72 GLN A O 1
ATOM 522 N N . ASP A 1 73 ? 14.212 4.474 -10.543 1.00 91.25 73 ASP A N 1
ATOM 523 C CA . ASP A 1 73 ? 13.801 3.098 -10.866 1.00 91.25 73 ASP A CA 1
ATOM 524 C C . ASP A 1 73 ? 12.309 2.850 -10.554 1.00 91.25 73 ASP A C 1
ATOM 526 O O . ASP A 1 73 ? 11.622 2.133 -11.293 1.00 91.25 73 ASP A O 1
ATOM 530 N N . THR A 1 74 ? 11.797 3.473 -9.482 1.00 90.75 74 THR A N 1
ATOM 531 C CA . THR A 1 74 ? 10.369 3.445 -9.132 1.00 90.75 74 THR A CA 1
ATOM 532 C C . THR A 1 74 ? 9.564 4.156 -10.219 1.00 90.75 74 THR A C 1
ATOM 534 O O . THR A 1 74 ? 8.702 3.540 -10.828 1.00 90.75 74 THR A O 1
ATOM 537 N N . LEU A 1 75 ? 9.874 5.415 -10.546 1.00 93.50 75 LEU A N 1
ATOM 538 C CA . LEU A 1 75 ? 9.149 6.176 -11.570 1.00 93.50 75 LEU A CA 1
ATOM 539 C C . LEU A 1 75 ? 9.166 5.485 -12.937 1.00 93.50 75 LEU A C 1
ATOM 541 O O . LEU A 1 75 ? 8.133 5.430 -13.605 1.00 93.50 75 LEU A O 1
ATOM 545 N N . TYR A 1 76 ? 10.302 4.910 -13.325 1.00 96.06 76 TYR A N 1
ATOM 546 C CA . TYR A 1 76 ? 10.417 4.138 -14.554 1.00 96.06 76 TYR A CA 1
ATOM 547 C C . TYR A 1 76 ? 9.489 2.919 -14.536 1.00 96.06 76 TYR A C 1
ATOM 549 O O . TYR A 1 76 ? 8.673 2.732 -15.438 1.00 96.06 76 TYR A O 1
ATOM 557 N N . SER A 1 77 ? 9.549 2.117 -13.470 1.00 95.81 77 SER A N 1
ATOM 558 C CA . SER A 1 77 ? 8.721 0.915 -13.332 1.00 95.81 77 SER A CA 1
ATOM 559 C C . SER A 1 77 ? 7.225 1.236 -13.241 1.00 95.81 77 SER A C 1
ATOM 561 O O . SER A 1 77 ? 6.413 0.543 -13.850 1.00 95.81 77 SER A O 1
ATOM 563 N N . GLY A 1 78 ? 6.847 2.302 -12.532 1.00 96.25 78 GLY A N 1
ATOM 564 C CA . GLY A 1 78 ? 5.461 2.756 -12.413 1.00 96.25 78 GLY A CA 1
ATOM 565 C C . GLY A 1 78 ? 4.839 3.159 -13.752 1.00 96.25 78 GLY A C 1
ATOM 566 O O . GLY A 1 78 ? 3.652 2.907 -13.968 1.00 96.25 78 GLY A O 1
ATOM 567 N N . LEU A 1 79 ? 5.636 3.705 -14.677 1.00 97.94 79 LEU A N 1
ATOM 568 C CA . LEU A 1 79 ? 5.195 3.980 -16.044 1.00 97.94 79 LEU A CA 1
ATOM 569 C C . LEU A 1 79 ? 5.197 2.708 -16.897 1.00 97.94 79 LEU A C 1
ATOM 571 O O . LEU A 1 79 ? 4.134 2.254 -17.324 1.00 97.94 79 LEU A O 1
ATOM 575 N N . MET A 1 80 ? 6.377 2.115 -17.112 1.00 97.88 80 MET A N 1
ATOM 576 C CA . MET A 1 80 ? 6.579 1.056 -18.107 1.00 97.88 80 MET A CA 1
ATOM 577 C C . MET A 1 80 ? 5.887 -0.249 -17.726 1.00 97.88 80 MET A C 1
ATOM 579 O O . MET A 1 80 ? 5.288 -0.903 -18.575 1.00 97.88 80 MET A O 1
ATOM 583 N N . ASN A 1 81 ? 5.956 -0.625 -16.448 1.00 96.25 81 ASN A N 1
ATOM 584 C CA . ASN A 1 81 ? 5.358 -1.839 -15.889 1.00 96.25 81 ASN A CA 1
ATOM 585 C C . ASN A 1 81 ? 4.031 -1.567 -15.161 1.00 96.25 81 ASN A C 1
ATOM 587 O O . ASN A 1 81 ? 3.479 -2.466 -14.522 1.00 96.25 81 ASN A O 1
ATOM 591 N N . GLY A 1 82 ? 3.519 -0.337 -15.227 1.00 97.12 82 GLY A N 1
ATOM 592 C CA . GLY A 1 82 ? 2.272 0.079 -14.596 1.00 97.12 82 GLY A CA 1
ATOM 593 C C . GLY A 1 82 ? 1.358 0.761 -15.600 1.00 97.12 82 GLY A C 1
ATOM 594 O O . GLY A 1 82 ? 0.631 0.078 -16.316 1.00 97.12 82 GLY A O 1
ATOM 595 N N . ILE A 1 83 ? 1.393 2.094 -15.647 1.00 98.31 83 ILE A N 1
ATOM 596 C CA . ILE A 1 83 ? 0.448 2.923 -16.414 1.00 98.31 83 ILE A CA 1
ATOM 597 C C . ILE A 1 83 ? 0.308 2.432 -17.857 1.00 98.31 83 ILE A C 1
ATOM 599 O O . ILE A 1 83 ? -0.805 2.141 -18.284 1.00 98.31 83 ILE A O 1
ATOM 603 N N . LEU A 1 84 ? 1.416 2.219 -18.575 1.00 98.19 84 LEU A N 1
ATOM 604 C CA . LEU A 1 84 ? 1.367 1.802 -19.982 1.00 98.19 84 LEU A CA 1
ATOM 605 C C . LEU A 1 84 ? 0.821 0.380 -20.185 1.00 98.19 84 LEU A C 1
ATOM 607 O O . LEU A 1 84 ? 0.366 0.051 -21.281 1.00 98.19 84 LEU A O 1
ATOM 611 N N . LEU A 1 85 ? 0.871 -0.479 -19.160 1.00 97.06 85 LEU A N 1
ATOM 612 C CA . LEU A 1 85 ? 0.271 -1.818 -19.195 1.00 97.06 85 LEU A CA 1
ATOM 613 C C . LEU A 1 85 ? -1.229 -1.804 -18.872 1.00 97.06 85 LEU A C 1
ATOM 615 O O . LEU A 1 85 ? -1.930 -2.717 -19.305 1.00 97.06 85 LEU A O 1
ATOM 619 N N . TYR A 1 86 ? -1.707 -0.821 -18.104 1.00 96.94 86 TYR A N 1
ATOM 620 C CA . TYR A 1 86 ? -3.106 -0.733 -17.667 1.00 96.94 86 TYR A CA 1
ATOM 621 C C . TYR A 1 86 ? -3.951 0.267 -18.460 1.00 96.94 86 TYR A C 1
ATOM 623 O O . TYR A 1 86 ? -5.177 0.191 -18.383 1.00 96.94 86 TYR A O 1
ATOM 631 N N . ALA A 1 87 ? -3.326 1.208 -19.166 1.00 97.38 87 ALA A N 1
ATOM 632 C CA . ALA A 1 87 ? -4.009 2.145 -20.044 1.00 97.38 87 ALA A CA 1
ATOM 633 C C . ALA A 1 87 ? -4.687 1.407 -21.207 1.00 97.38 87 ALA A C 1
ATOM 635 O O . ALA A 1 87 ? -4.100 0.493 -21.790 1.00 97.38 87 ALA A O 1
ATOM 636 N N . ASP A 1 88 ? -5.912 1.824 -21.536 1.00 96.00 88 ASP A N 1
ATOM 637 C CA . ASP A 1 88 ? -6.613 1.347 -22.732 1.00 96.00 88 ASP A CA 1
ATOM 638 C C . ASP A 1 88 ? -5.879 1.818 -23.997 1.00 96.00 88 ASP A C 1
ATOM 640 O O . ASP A 1 88 ? -5.656 1.019 -24.906 1.00 96.00 88 ASP A O 1
ATOM 644 N N . ASP A 1 89 ? -5.436 3.078 -23.990 1.00 97.00 89 ASP A N 1
ATOM 645 C CA . ASP A 1 89 ? -4.548 3.666 -24.986 1.00 97.00 89 ASP A CA 1
ATOM 646 C C . ASP A 1 89 ? -3.249 4.158 -24.304 1.00 97.00 89 ASP A C 1
ATOM 648 O O . ASP A 1 89 ? -3.259 5.139 -23.552 1.00 97.00 89 ASP A O 1
ATOM 652 N N . PRO A 1 90 ? -2.117 3.453 -24.487 1.00 97.38 90 PRO A N 1
ATOM 653 C CA . PRO A 1 90 ? -0.839 3.863 -23.915 1.00 97.38 90 PRO A CA 1
ATOM 654 C C . PRO A 1 90 ? -0.272 5.163 -24.502 1.00 97.38 90 PRO A C 1
ATOM 656 O O . PRO A 1 90 ? 0.534 5.794 -23.823 1.00 97.38 90 PRO A O 1
ATOM 659 N N . GLU A 1 91 ? -0.641 5.551 -25.727 1.00 97.06 91 GLU A N 1
ATOM 660 C CA . GLU A 1 91 ? -0.175 6.802 -26.340 1.00 97.06 91 GLU A CA 1
ATOM 661 C C . GLU A 1 91 ? -0.881 7.998 -25.697 1.00 97.06 91 GLU A C 1
ATOM 663 O O . GLU A 1 91 ? -0.209 8.927 -25.245 1.00 97.06 91 GLU A O 1
ATOM 668 N N . GLU A 1 92 ? -2.205 7.911 -25.522 1.00 97.06 92 GLU A N 1
ATOM 669 C CA . GLU A 1 92 ? -2.995 8.891 -24.756 1.00 97.06 92 GLU A CA 1
ATOM 670 C C . GLU A 1 92 ? -2.452 9.031 -23.324 1.00 97.06 92 GLU A C 1
ATOM 672 O O . GLU A 1 92 ? -2.276 10.135 -22.814 1.00 97.06 92 GLU A O 1
ATOM 677 N N . ALA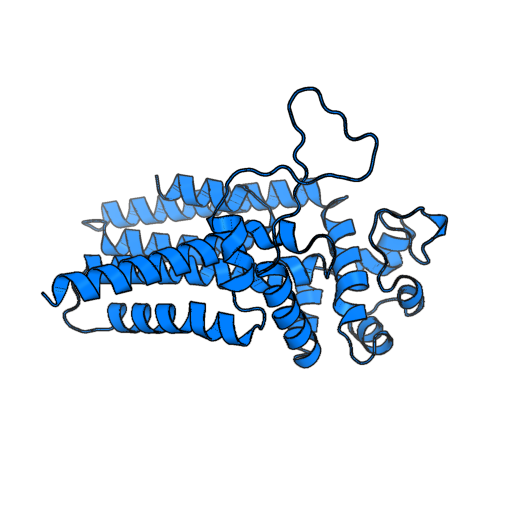 A 1 93 ? -2.087 7.918 -22.677 1.00 97.75 93 ALA A N 1
ATOM 678 C CA . ALA A 1 93 ? -1.519 7.952 -21.330 1.00 97.75 93 ALA A CA 1
ATOM 679 C C . ALA A 1 93 ? -0.171 8.698 -21.254 1.00 97.75 93 ALA A C 1
ATOM 681 O O . ALA A 1 93 ? 0.128 9.324 -20.232 1.00 97.75 93 ALA A O 1
ATOM 682 N N . LEU A 1 94 ? 0.657 8.626 -22.303 1.00 98.25 94 LEU A N 1
ATOM 683 C CA . LEU A 1 94 ? 1.894 9.407 -22.394 1.00 98.25 94 LEU A CA 1
ATOM 684 C C . LEU A 1 94 ? 1.582 10.889 -22.621 1.00 98.25 94 LEU A C 1
ATOM 686 O O . LEU A 1 94 ? 2.175 11.733 -21.945 1.00 98.25 94 LEU A O 1
ATOM 690 N N . GLU A 1 95 ? 0.626 11.204 -23.496 1.00 97.50 95 GLU A N 1
ATOM 691 C CA . GLU A 1 95 ? 0.168 12.574 -23.748 1.00 97.50 95 GLU A CA 1
ATOM 692 C C . GLU A 1 95 ? -0.371 13.238 -22.470 1.00 97.50 95 GLU A C 1
ATOM 694 O O . GLU A 1 95 ? 0.087 14.320 -22.094 1.00 97.50 95 GLU A O 1
ATOM 699 N N . ASP A 1 96 ? -1.239 12.547 -21.726 1.00 96.81 96 ASP A N 1
ATOM 700 C CA . ASP A 1 96 ? -1.810 12.999 -20.449 1.00 96.81 96 ASP A CA 1
ATOM 701 C C . ASP A 1 96 ? -0.747 13.330 -19.392 1.00 96.81 96 ASP A C 1
ATOM 703 O O . ASP A 1 96 ? -0.937 14.190 -18.521 1.00 96.81 96 ASP A O 1
ATOM 707 N N . LEU A 1 97 ? 0.381 12.618 -19.437 1.00 97.31 97 LEU A N 1
ATOM 708 C CA . LEU A 1 97 ? 1.515 12.816 -18.539 1.00 97.31 97 LEU A CA 1
ATOM 709 C C . LEU A 1 97 ? 2.536 13.833 -19.081 1.00 97.31 97 LEU A C 1
ATOM 711 O O . LEU A 1 97 ? 3.481 14.171 -18.362 1.00 97.31 97 LEU A O 1
ATOM 715 N N . GLY A 1 98 ? 2.343 14.350 -20.299 1.00 97.25 98 GLY A N 1
ATOM 716 C CA . GLY A 1 98 ? 3.261 15.269 -20.979 1.00 97.25 98 GLY A CA 1
ATOM 717 C C . GLY A 1 98 ? 4.581 14.610 -21.394 1.00 97.25 98 GLY A C 1
ATOM 718 O O . GLY A 1 98 ? 5.634 15.256 -21.399 1.00 97.25 98 GLY A O 1
ATOM 719 N N . LEU A 1 99 ? 4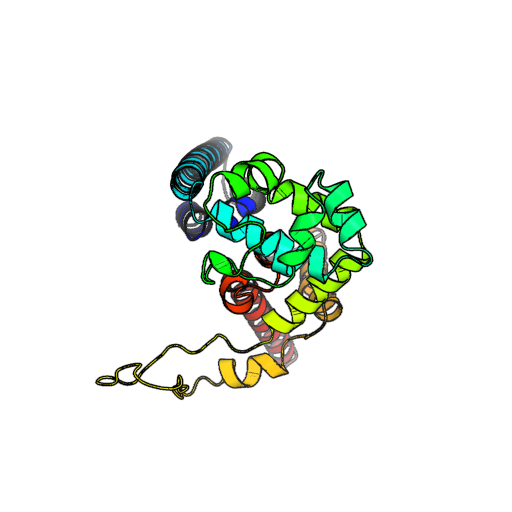.542 13.308 -21.667 1.00 98.12 99 LEU A N 1
ATOM 720 C CA . LEU A 1 99 ? 5.696 12.461 -21.932 1.00 98.12 99 LEU A CA 1
ATOM 721 C C . LEU A 1 99 ? 5.926 12.237 -23.430 1.00 98.12 99 LEU A C 1
ATOM 723 O O . LEU A 1 99 ? 5.030 12.396 -24.252 1.00 98.12 99 LEU A O 1
ATOM 727 N N . ASP A 1 100 ? 7.157 11.863 -23.776 1.00 97.38 100 ASP A N 1
ATOM 728 C CA . ASP A 1 100 ? 7.529 11.536 -25.154 1.00 97.38 100 ASP A CA 1
ATOM 729 C C . ASP A 1 100 ? 6.830 10.240 -25.621 1.00 97.38 100 ASP A C 1
ATOM 731 O O . ASP A 1 100 ? 6.985 9.214 -24.951 1.00 97.38 100 ASP A O 1
ATOM 735 N N . PRO A 1 101 ? 6.112 10.236 -26.765 1.00 96.75 101 PRO A N 1
ATOM 736 C CA . PRO A 1 101 ? 5.434 9.042 -27.279 1.00 96.75 101 PRO A CA 1
ATOM 737 C C . PRO A 1 101 ? 6.379 7.863 -27.543 1.00 96.75 101 PRO A C 1
ATOM 739 O O . PRO A 1 101 ? 5.985 6.707 -27.410 1.00 96.75 101 PRO A O 1
ATOM 742 N N . GLY A 1 102 ? 7.655 8.130 -27.853 1.00 96.62 102 GLY A N 1
ATOM 743 C CA . GLY A 1 102 ? 8.666 7.098 -28.082 1.00 96.62 102 GLY A CA 1
ATOM 744 C C . GLY A 1 102 ? 8.943 6.223 -26.856 1.00 96.62 102 GLY A C 1
ATOM 745 O O . GLY A 1 102 ? 9.394 5.086 -27.007 1.00 96.62 102 GLY A O 1
ATOM 746 N N . LEU A 1 103 ? 8.594 6.683 -25.646 1.00 97.75 103 LEU A N 1
ATOM 747 C CA . LEU A 1 103 ? 8.671 5.883 -24.417 1.00 97.75 103 LEU A CA 1
ATOM 748 C C . LEU A 1 103 ? 7.823 4.606 -24.477 1.00 97.75 103 LEU A C 1
ATOM 750 O O . LEU A 1 103 ? 8.107 3.657 -23.744 1.00 97.75 103 LEU A O 1
ATOM 754 N N . ILE A 1 104 ? 6.841 4.526 -25.381 1.00 97.50 104 ILE A N 1
ATOM 755 C CA . ILE A 1 104 ? 6.063 3.304 -25.605 1.00 97.50 104 ILE A CA 1
ATOM 756 C C . ILE A 1 104 ? 6.941 2.110 -26.015 1.00 97.50 104 ILE A C 1
ATOM 758 O O . ILE A 1 104 ? 6.610 0.971 -25.685 1.00 97.50 104 ILE A O 1
ATOM 762 N N . ALA A 1 105 ? 8.095 2.354 -26.651 1.00 97.38 105 ALA A N 1
ATOM 763 C CA . ALA A 1 105 ? 9.062 1.318 -27.024 1.00 97.38 105 ALA A CA 1
ATOM 764 C C . ALA A 1 105 ? 9.674 0.594 -25.809 1.00 97.38 105 ALA A C 1
ATOM 766 O O . ALA A 1 105 ? 10.222 -0.504 -25.947 1.00 97.38 105 ALA A O 1
ATOM 767 N N . ASP A 1 106 ? 9.569 1.189 -24.618 1.00 97.81 106 ASP A N 1
ATOM 768 C CA . ASP A 1 106 ? 10.041 0.626 -23.356 1.00 97.81 106 ASP A CA 1
ATOM 769 C C . ASP A 1 106 ? 8.921 0.023 -22.492 1.00 97.81 106 ASP A C 1
ATOM 771 O O . ASP A 1 106 ? 9.185 -0.475 -21.394 1.00 97.81 106 ASP A O 1
ATOM 775 N N . LYS A 1 107 ? 7.674 -0.004 -22.983 1.00 97.44 107 LYS A N 1
ATOM 776 C CA . LYS A 1 107 ? 6.536 -0.623 -22.290 1.00 97.44 107 LYS A CA 1
ATOM 777 C C . LYS A 1 107 ? 6.868 -2.059 -21.861 1.00 97.44 107 LYS A C 1
ATOM 779 O O . LYS A 1 107 ? 7.288 -2.893 -22.658 1.00 97.44 107 LYS A O 1
ATOM 784 N N . GLY A 1 108 ? 6.657 -2.352 -20.579 1.00 95.94 108 GLY A N 1
ATOM 785 C CA . GLY A 1 108 ? 6.953 -3.643 -19.952 1.00 95.94 108 GLY A CA 1
ATOM 786 C C . GLY A 1 108 ? 8.413 -3.857 -19.529 1.00 95.94 108 GLY A C 1
ATOM 787 O O . GLY A 1 108 ? 8.692 -4.829 -18.826 1.00 95.94 108 GLY A O 1
ATOM 788 N N . LYS A 1 109 ? 9.355 -2.967 -19.868 1.00 95.62 109 LYS A N 1
ATOM 789 C CA . LYS A 1 109 ? 10.762 -3.108 -19.456 1.00 95.62 109 LYS A CA 1
ATOM 790 C C . LYS A 1 109 ? 10.970 -2.690 -17.998 1.00 95.62 109 LYS A C 1
ATOM 792 O O . LYS A 1 109 ? 10.377 -1.727 -17.512 1.00 95.62 109 LYS A O 1
ATOM 797 N N . HIS A 1 110 ? 11.823 -3.424 -17.285 1.00 91.56 110 HIS A N 1
ATOM 798 C CA . HIS A 1 110 ? 12.265 -3.083 -15.926 1.00 91.56 110 HIS A CA 1
ATOM 799 C C . HIS A 1 110 ? 13.607 -2.335 -15.983 1.00 91.56 110 HIS A C 1
ATOM 801 O O . HIS A 1 110 ? 14.285 -2.428 -17.002 1.00 91.56 110 HIS A O 1
ATOM 807 N N . PRO A 1 111 ? 14.054 -1.634 -14.924 1.00 91.69 111 PRO A N 1
ATOM 808 C CA . PRO A 1 111 ? 15.189 -0.710 -15.009 1.00 91.69 111 PRO A CA 1
ATOM 809 C C . PRO A 1 111 ? 16.588 -1.362 -14.914 1.00 91.69 111 PRO A C 1
ATOM 811 O O . PRO A 1 111 ? 17.563 -0.679 -14.607 1.00 91.69 111 PRO A O 1
ATOM 814 N N . TYR A 1 112 ? 16.698 -2.680 -15.126 1.00 91.31 112 TYR A N 1
ATOM 815 C CA . TYR A 1 112 ? 17.936 -3.460 -14.919 1.00 91.31 112 TYR A CA 1
ATOM 816 C C . TYR A 1 112 ? 18.371 -4.280 -16.149 1.00 91.31 112 TYR A C 1
ATOM 818 O O . TYR A 1 112 ? 19.113 -5.247 -16.004 1.00 91.31 112 TYR A O 1
ATOM 826 N N . LEU A 1 113 ? 17.882 -3.937 -17.338 1.00 93.56 113 LEU A N 1
ATOM 827 C CA . LEU A 1 113 ? 18.340 -4.496 -18.611 1.00 93.56 113 LEU A CA 1
ATOM 828 C C . LEU A 1 113 ? 19.627 -3.777 -19.072 1.00 93.56 113 LEU A C 1
ATOM 830 O O . LEU A 1 113 ? 19.957 -2.704 -18.548 1.00 93.56 113 LEU A O 1
ATOM 834 N N . PRO A 1 114 ? 20.367 -4.350 -20.037 1.00 95.06 114 PRO A N 1
ATOM 835 C CA . PRO A 1 114 ? 21.422 -3.643 -20.760 1.00 95.06 114 PRO A CA 1
ATOM 836 C C . PRO A 1 114 ? 20.937 -2.309 -21.351 1.00 95.06 114 PRO A C 1
ATOM 838 O O . PRO A 1 114 ? 19.777 -2.165 -21.731 1.00 95.06 114 PRO A O 1
ATOM 841 N N . LYS A 1 115 ? 21.815 -1.298 -21.415 1.00 93.25 115 LYS A N 1
ATOM 842 C CA . LYS A 1 115 ? 21.420 0.075 -21.795 1.00 93.25 115 LYS A CA 1
ATOM 843 C C . LYS A 1 115 ? 20.948 0.167 -23.247 1.00 93.25 115 LYS A C 1
ATOM 845 O O . LYS A 1 115 ? 20.071 0.965 -23.557 1.00 93.25 115 LYS A O 1
ATOM 850 N N . GLU A 1 116 ? 21.545 -0.643 -24.104 1.00 94.75 116 GLU A N 1
ATOM 851 C CA . GLU A 1 116 ? 21.253 -0.808 -25.523 1.00 94.75 116 GLU A CA 1
ATOM 852 C C . GLU A 1 116 ? 19.837 -1.329 -25.799 1.00 94.75 116 GLU A C 1
ATOM 854 O O . GLU A 1 116 ? 19.302 -1.085 -26.879 1.00 94.75 116 GLU A O 1
ATOM 859 N N . ASP A 1 117 ? 19.201 -1.965 -24.813 1.00 95.88 117 ASP A N 1
ATOM 860 C CA . ASP A 1 117 ? 17.858 -2.521 -24.962 1.00 95.88 117 ASP A CA 1
ATOM 861 C C . ASP A 1 117 ? 16.755 -1.475 -24.751 1.00 95.88 117 ASP A C 1
ATOM 863 O O . ASP A 1 117 ? 15.575 -1.796 -24.899 1.00 95.88 117 ASP A O 1
ATOM 867 N N . TYR A 1 118 ? 17.096 -0.228 -24.408 1.00 97.06 118 TYR A N 1
ATOM 868 C CA . TYR A 1 118 ? 16.126 0.827 -24.117 1.00 97.06 118 TYR A CA 1
ATOM 869 C C . TYR A 1 118 ? 16.080 1.915 -25.183 1.00 97.06 118 TYR A C 1
ATOM 871 O O . TYR A 1 118 ? 17.105 2.403 -25.656 1.00 97.06 118 TYR A O 1
ATOM 879 N N . TYR A 1 119 ? 14.872 2.409 -25.447 1.00 97.06 119 TYR A N 1
ATOM 880 C CA . TYR A 1 119 ? 14.700 3.711 -26.077 1.00 97.06 119 TYR A CA 1
ATOM 881 C C . TYR A 1 119 ? 15.120 4.836 -25.120 1.00 97.06 119 TYR A C 1
ATOM 883 O O . TYR A 1 119 ? 15.827 5.766 -25.517 1.00 97.06 119 TYR A O 1
ATOM 891 N N . CYS A 1 120 ? 14.731 4.740 -23.849 1.00 96.25 120 CYS A N 1
ATOM 892 C CA . CYS A 1 120 ? 15.050 5.680 -22.784 1.00 96.25 120 CYS A CA 1
ATOM 893 C C . CYS A 1 120 ? 15.753 4.933 -21.634 1.00 96.25 120 CYS A C 1
ATOM 895 O O . CYS A 1 120 ? 15.097 4.471 -20.697 1.00 96.25 120 CYS A O 1
ATOM 897 N N . PRO A 1 121 ? 17.090 4.774 -21.698 1.00 95.81 121 PRO A N 1
ATOM 898 C CA . PRO A 1 121 ? 17.823 4.019 -20.689 1.00 95.81 121 PRO A CA 1
ATOM 899 C C . PRO A 1 1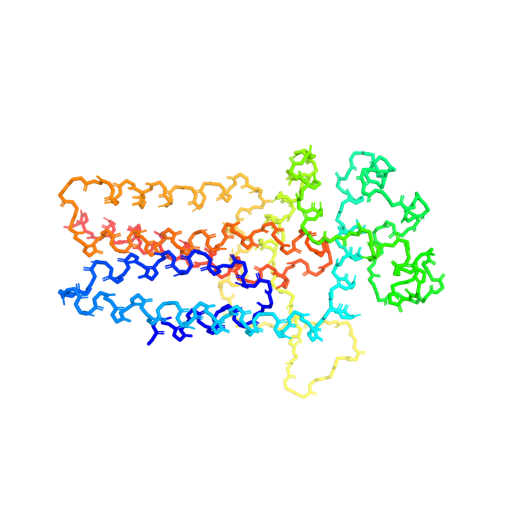21 ? 17.689 4.669 -19.299 1.00 95.81 121 PRO A C 1
ATOM 901 O O . PRO A 1 121 ? 18.007 5.856 -19.161 1.00 95.81 121 PRO A O 1
ATOM 904 N N . PRO A 1 122 ? 17.274 3.929 -18.253 1.00 93.88 122 PRO A N 1
ATOM 905 C CA . PRO A 1 122 ? 17.164 4.459 -16.894 1.00 93.88 122 PRO A CA 1
ATOM 906 C C . PRO A 1 122 ? 18.489 5.043 -16.385 1.00 93.88 122 PRO A C 1
ATOM 908 O O . PRO A 1 122 ? 19.567 4.575 -16.757 1.00 93.88 122 PRO A O 1
ATOM 911 N N . ARG A 1 123 ? 18.411 6.023 -15.471 1.00 90.69 123 ARG A N 1
ATOM 912 C CA . ARG A 1 123 ? 19.576 6.640 -14.801 1.00 90.69 123 ARG A CA 1
ATOM 913 C C . ARG A 1 123 ? 20.547 7.303 -15.791 1.00 90.69 123 ARG A C 1
ATOM 915 O O . ARG A 1 123 ? 21.766 7.202 -15.659 1.00 90.69 123 ARG A O 1
ATOM 922 N N . THR A 1 124 ? 19.995 7.955 -16.814 1.00 93.38 124 THR A N 1
ATOM 923 C CA . THR A 1 124 ? 20.730 8.750 -17.807 1.00 93.38 124 THR A CA 1
ATOM 924 C C . THR A 1 124 ? 20.124 10.143 -17.927 1.00 93.38 124 THR A C 1
ATOM 926 O O . THR A 1 124 ? 18.961 10.341 -17.581 1.00 93.38 124 THR A O 1
ATOM 929 N N . GLU A 1 125 ? 20.886 11.095 -18.468 1.00 94.50 125 GLU A N 1
ATOM 930 C CA . GLU A 1 125 ? 20.392 12.447 -18.773 1.00 94.50 125 GLU A CA 1
ATOM 931 C C . GLU A 1 125 ? 19.174 12.408 -19.707 1.00 94.50 125 GLU A C 1
ATOM 933 O O . GLU A 1 125 ? 18.205 13.128 -19.489 1.00 94.50 125 GLU A O 1
ATOM 938 N N . LYS A 1 126 ? 19.160 11.473 -20.671 1.00 95.31 126 LYS A N 1
ATOM 939 C CA . LYS A 1 126 ? 18.003 11.241 -21.543 1.00 95.31 126 LYS A CA 1
ATOM 940 C C . LYS A 1 126 ? 16.749 10.861 -20.746 1.00 95.31 126 LYS A C 1
ATOM 942 O O . LYS A 1 126 ? 15.666 11.344 -21.055 1.00 95.31 126 LYS A O 1
ATOM 947 N N . ALA A 1 127 ? 16.864 10.001 -19.732 1.00 95.56 127 ALA A N 1
ATOM 948 C CA . ALA A 1 127 ? 15.724 9.652 -18.878 1.00 95.56 127 ALA A CA 1
ATOM 949 C C . ALA A 1 127 ? 15.314 10.787 -17.937 1.00 95.56 127 ALA A C 1
ATOM 951 O O . ALA A 1 127 ? 14.129 10.938 -17.650 1.00 95.56 127 ALA A O 1
ATOM 952 N N . GLU A 1 128 ? 16.261 11.612 -17.497 1.00 94.50 128 GLU A N 1
ATOM 953 C CA . GLU A 1 128 ? 15.952 12.812 -16.723 1.00 94.50 128 GLU A CA 1
ATOM 954 C C . GLU A 1 128 ? 15.097 13.794 -17.539 1.00 94.50 128 GLU A C 1
ATOM 956 O O . GLU A 1 128 ? 14.039 14.235 -17.085 1.00 94.50 128 GLU A O 1
ATOM 961 N N . GLU A 1 129 ? 15.502 14.064 -18.780 1.00 95.31 129 GLU A N 1
ATOM 962 C CA . GLU A 1 129 ? 14.800 14.962 -19.699 1.00 95.31 129 GLU A CA 1
ATOM 963 C C . GLU A 1 129 ? 13.441 14.403 -20.144 1.00 95.31 129 GLU A C 1
ATOM 965 O O . GLU A 1 129 ? 12.423 15.097 -20.094 1.00 95.31 129 GLU A O 1
ATOM 970 N N . LEU A 1 130 ? 13.404 13.141 -20.582 1.00 96.25 130 LEU A N 1
ATOM 971 C CA . LEU A 1 130 ? 12.200 12.561 -21.178 1.00 96.25 130 LEU A CA 1
ATOM 972 C C . LEU A 1 130 ? 11.174 12.102 -20.142 1.00 96.25 130 LEU A C 1
ATOM 974 O O . LEU A 1 130 ? 9.986 12.082 -20.464 1.00 96.25 130 LEU A O 1
ATOM 978 N N . LEU A 1 131 ? 11.611 11.739 -18.931 1.00 95.81 131 LEU A N 1
ATOM 979 C CA . LEU A 1 131 ? 10.765 11.119 -17.916 1.00 95.81 131 LEU A CA 1
ATOM 980 C C . LEU A 1 131 ? 10.852 11.826 -16.558 1.00 95.81 131 LEU A C 1
ATOM 982 O O . LEU A 1 131 ? 9.871 12.438 -16.137 1.00 95.81 131 LEU A O 1
ATOM 986 N N . TYR A 1 132 ? 11.978 11.731 -15.847 1.00 93.62 132 TYR A N 1
ATOM 987 C CA . TYR A 1 132 ? 12.016 12.005 -14.402 1.00 93.62 132 TYR A CA 1
ATOM 988 C C . TYR A 1 132 ? 11.705 13.458 -14.032 1.00 93.62 132 TYR A C 1
ATOM 990 O O . TYR A 1 132 ? 11.000 13.688 -13.052 1.00 93.62 132 TYR A O 1
ATOM 998 N N . SER A 1 133 ? 12.101 14.426 -14.860 1.00 92.75 133 SER A N 1
ATOM 999 C CA . SER A 1 133 ? 11.768 15.845 -14.660 1.00 92.75 133 SER A CA 1
ATOM 1000 C C . SER A 1 133 ? 10.277 16.171 -14.851 1.00 92.75 133 SER A C 1
ATOM 1002 O O . SER A 1 133 ? 9.804 17.229 -14.427 1.00 92.75 133 SER A O 1
ATOM 1004 N N . LYS A 1 134 ? 9.508 15.272 -15.480 1.00 94.31 134 LYS A N 1
ATOM 1005 C CA . LYS A 1 134 ? 8.112 15.508 -15.874 1.00 94.31 134 LYS A CA 1
ATOM 1006 C C . LYS A 1 134 ? 7.100 14.807 -14.979 1.00 94.31 134 LYS A C 1
ATOM 1008 O O . LYS A 1 134 ? 5.956 15.262 -14.886 1.00 94.31 134 LYS A O 1
ATOM 1013 N N . VAL A 1 135 ? 7.484 13.734 -14.289 1.00 94.25 135 VAL A N 1
ATOM 1014 C CA . VAL A 1 135 ? 6.557 12.885 -13.525 1.00 94.25 135 VAL A CA 1
ATOM 1015 C C . VAL A 1 135 ? 6.946 12.727 -12.065 1.00 94.25 135 VAL A C 1
ATOM 1017 O O . VAL A 1 135 ? 8.052 13.017 -11.634 1.00 94.25 135 VAL A O 1
ATOM 1020 N N . SER A 1 136 ? 5.991 12.255 -11.274 1.00 91.00 136 SER A N 1
ATOM 1021 C CA . SER A 1 136 ? 6.187 11.913 -9.873 1.00 91.00 136 SER A CA 1
ATOM 1022 C C . SER A 1 136 ? 5.218 10.796 -9.487 1.00 91.00 136 SER A C 1
ATOM 1024 O O . SER A 1 136 ? 4.204 10.572 -10.155 1.00 91.00 136 SER A O 1
ATOM 1026 N N . SER A 1 137 ? 5.461 10.132 -8.354 1.00 87.44 137 SER A N 1
ATOM 1027 C CA . SER A 1 137 ? 4.528 9.121 -7.831 1.00 87.44 137 SER A CA 1
ATOM 1028 C C . SER A 1 137 ? 3.130 9.698 -7.556 1.00 87.44 137 SER A C 1
ATOM 1030 O O . SER A 1 137 ? 2.129 8.996 -7.688 1.00 87.44 137 SER A O 1
ATOM 1032 N N . THR A 1 138 ? 3.038 10.986 -7.204 1.00 87.62 138 THR A N 1
ATOM 1033 C CA . THR A 1 138 ? 1.751 11.665 -7.001 1.00 87.62 138 THR A CA 1
ATOM 1034 C C . THR A 1 138 ? 1.029 11.932 -8.318 1.00 87.62 138 THR A C 1
ATOM 1036 O O . THR A 1 138 ? -0.186 11.752 -8.368 1.00 87.62 138 THR A O 1
ATOM 1039 N N . LYS A 1 139 ? 1.750 12.283 -9.396 1.00 94.25 139 LYS A N 1
ATOM 1040 C CA . LYS A 1 139 ? 1.169 12.385 -10.744 1.00 94.25 139 LYS A CA 1
ATOM 1041 C C . LYS A 1 139 ? 0.641 11.037 -11.232 1.00 94.25 139 LYS A C 1
ATOM 1043 O O . LYS A 1 139 ? -0.469 10.995 -11.745 1.00 94.25 139 LYS A O 1
ATOM 1048 N N . TYR A 1 140 ? 1.360 9.937 -10.994 1.00 96.19 140 TYR A N 1
ATOM 1049 C CA . TYR A 1 140 ? 0.866 8.595 -11.332 1.00 96.19 140 TYR A CA 1
ATOM 1050 C C . TYR A 1 140 ? -0.398 8.226 -10.560 1.00 96.19 140 TYR A C 1
ATOM 1052 O O . TYR A 1 140 ? -1.359 7.742 -11.152 1.00 96.19 140 TYR A O 1
ATOM 1060 N N . LEU A 1 141 ? -0.437 8.493 -9.250 1.00 94.12 141 LEU A N 1
ATOM 1061 C CA . LEU A 1 141 ? -1.651 8.278 -8.463 1.00 94.12 141 LEU A CA 1
ATOM 1062 C C . LEU A 1 141 ? -2.821 9.111 -9.006 1.00 94.12 141 LEU A C 1
ATOM 1064 O O . LEU A 1 141 ? -3.922 8.590 -9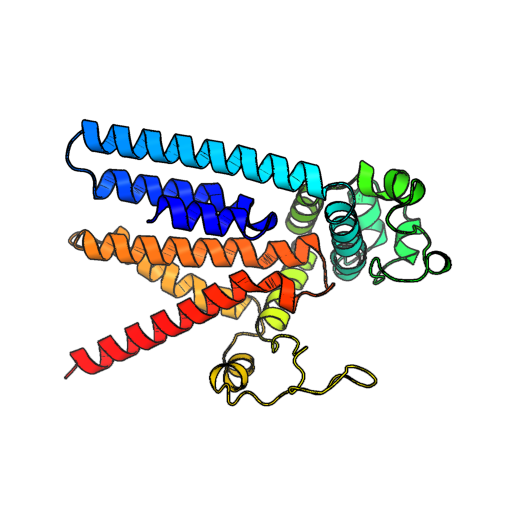.163 1.00 94.12 141 LEU A O 1
ATOM 1068 N N . ALA A 1 142 ? -2.583 10.389 -9.313 1.00 96.38 142 ALA A N 1
ATOM 1069 C CA . ALA A 1 142 ? -3.595 11.269 -9.885 1.00 96.38 142 ALA A CA 1
ATOM 1070 C C . ALA A 1 142 ? -4.084 10.779 -11.256 1.00 96.38 142 ALA A C 1
ATOM 1072 O O . ALA A 1 142 ? -5.281 10.855 -11.520 1.00 96.38 142 ALA A O 1
ATOM 1073 N N . TRP A 1 143 ? -3.189 10.241 -12.091 1.00 97.88 143 TRP A N 1
ATOM 1074 C CA . TRP A 1 143 ? -3.545 9.602 -13.355 1.00 97.88 143 TRP A CA 1
ATOM 1075 C C . TRP A 1 143 ? -4.491 8.420 -13.101 1.00 97.88 143 TRP A C 1
ATOM 1077 O O . TRP A 1 143 ? -5.639 8.467 -13.523 1.00 97.88 143 TRP A O 1
ATOM 1087 N N . TYR A 1 144 ? -4.124 7.434 -12.275 1.00 98.06 144 TYR A N 1
ATOM 1088 C CA . TYR A 1 144 ? -5.027 6.308 -11.972 1.00 98.06 144 TYR A CA 1
ATOM 1089 C C . TYR A 1 144 ? -6.410 6.754 -11.461 1.00 98.06 144 TYR A C 1
ATOM 1091 O O . TYR A 1 144 ? -7.426 6.194 -11.862 1.00 98.06 144 TYR A O 1
ATOM 1099 N N . LEU A 1 145 ? -6.481 7.791 -10.621 1.00 97.12 145 LEU A N 1
ATOM 1100 C CA . LEU A 1 145 ? -7.763 8.325 -10.144 1.00 97.12 145 LEU A CA 1
ATOM 1101 C C . LEU A 1 145 ? -8.633 8.926 -11.264 1.00 97.12 145 LEU A C 1
ATOM 1103 O O . LEU A 1 145 ? -9.858 8.874 -11.159 1.00 97.12 145 LEU A O 1
ATOM 1107 N N . LYS A 1 146 ? -8.024 9.474 -12.323 1.00 97.81 146 LYS A N 1
ATOM 1108 C CA . LYS A 1 146 ? -8.720 9.965 -13.525 1.00 97.81 146 LYS A CA 1
ATOM 1109 C C . LYS A 1 146 ? -9.094 8.844 -14.500 1.00 97.81 146 LYS A C 1
ATOM 1111 O O . LYS A 1 146 ? -10.065 8.996 -15.233 1.00 97.81 146 LYS A O 1
ATOM 1116 N N . HIS A 1 147 ? -8.389 7.711 -14.460 1.00 98.00 147 HIS A N 1
ATOM 1117 C CA . HIS A 1 147 ? -8.621 6.545 -15.322 1.00 98.00 147 HIS A CA 1
ATOM 1118 C C . HIS A 1 147 ? -9.127 5.342 -14.495 1.00 98.00 147 HIS A C 1
ATOM 1120 O O . HIS A 1 147 ? -8.386 4.384 -14.241 1.00 98.00 147 HIS A O 1
ATOM 1126 N N . PRO A 1 148 ? -10.407 5.339 -14.065 1.00 97.12 148 PRO A N 1
ATOM 1127 C CA . PRO A 1 148 ? -10.930 4.383 -13.083 1.00 97.12 148 PRO A CA 1
ATOM 1128 C C . PRO A 1 148 ? -10.855 2.920 -13.533 1.00 97.12 148 PRO A C 1
ATOM 1130 O O . PRO A 1 148 ? -10.701 2.033 -12.695 1.00 97.12 148 PRO A O 1
ATOM 1133 N N . LYS A 1 149 ? -10.930 2.648 -14.842 1.00 97.81 149 LYS A N 1
ATOM 1134 C CA . LYS A 1 149 ? -10.777 1.292 -15.384 1.00 97.81 149 LYS A CA 1
ATOM 1135 C C . LYS A 1 149 ? -9.346 0.775 -15.204 1.00 97.81 149 LYS A C 1
ATOM 1137 O O . LYS A 1 149 ? -9.163 -0.311 -14.655 1.00 97.81 149 LYS A O 1
ATOM 1142 N N . ALA A 1 150 ? -8.340 1.574 -15.565 1.00 98.00 150 ALA A N 1
ATOM 1143 C CA . ALA A 1 150 ? -6.933 1.252 -15.327 1.00 98.00 150 ALA A CA 1
ATOM 1144 C C . ALA A 1 150 ? -6.653 1.073 -13.827 1.00 98.00 150 ALA A C 1
ATOM 1146 O O . ALA A 1 150 ? -5.980 0.125 -13.418 1.00 98.00 150 ALA A O 1
ATOM 1147 N N . PHE A 1 151 ? -7.241 1.925 -12.981 1.00 98.06 151 PHE A N 1
ATOM 1148 C CA . PHE A 1 151 ? -7.087 1.791 -11.535 1.00 98.06 151 PHE A CA 1
ATOM 1149 C C . PHE A 1 151 ? -7.743 0.525 -10.985 1.00 98.06 151 PHE A C 1
ATOM 1151 O O . PHE A 1 151 ? -7.162 -0.147 -10.137 1.00 98.06 151 PHE A O 1
ATOM 1158 N N . TRP A 1 152 ? -8.912 0.140 -11.498 1.00 97.56 152 TRP A N 1
ATOM 1159 C CA . TRP A 1 152 ? -9.543 -1.128 -11.143 1.00 97.56 152 TRP A CA 1
ATOM 1160 C C . TRP A 1 152 ? -8.671 -2.330 -11.522 1.00 97.56 152 TRP A C 1
ATOM 1162 O O . TRP A 1 152 ? -8.536 -3.259 -10.722 1.00 97.56 152 TRP A O 1
ATOM 1172 N N . HIS A 1 153 ? -8.039 -2.309 -12.702 1.00 97.44 153 HIS A N 1
ATOM 1173 C CA . HIS A 1 153 ? -7.084 -3.343 -13.105 1.00 97.44 153 HIS A CA 1
ATOM 1174 C C . HIS A 1 153 ? -5.890 -3.412 -12.152 1.00 97.44 153 HIS A C 1
ATOM 1176 O O . HIS A 1 153 ? -5.595 -4.497 -11.649 1.00 97.44 153 HIS A O 1
ATOM 1182 N N . LEU A 1 154 ? -5.290 -2.266 -11.812 1.00 97.69 154 LEU A N 1
ATOM 1183 C CA . LEU A 1 154 ? -4.224 -2.191 -10.813 1.00 97.69 154 LEU A CA 1
ATOM 1184 C C . LEU A 1 154 ? -4.669 -2.807 -9.483 1.00 97.69 154 LEU A C 1
ATOM 1186 O O . LEU A 1 154 ? -4.000 -3.699 -8.973 1.00 97.69 154 LEU A O 1
ATOM 1190 N N . LEU A 1 155 ? -5.817 -2.388 -8.941 1.00 97.94 155 LEU A N 1
ATOM 1191 C CA . LEU A 1 155 ? -6.335 -2.884 -7.662 1.00 97.94 155 LEU A CA 1
ATOM 1192 C C . LEU A 1 155 ? -6.613 -4.389 -7.699 1.00 97.94 155 LEU A C 1
ATOM 1194 O O . LEU A 1 155 ? -6.429 -5.078 -6.696 1.00 97.94 155 LEU A O 1
ATOM 1198 N N . ASN A 1 156 ? -7.074 -4.918 -8.827 1.00 97.69 156 ASN A N 1
ATOM 1199 C CA . ASN A 1 156 ? -7.360 -6.337 -8.965 1.00 97.69 156 ASN A CA 1
ATOM 1200 C C . ASN A 1 156 ? -6.084 -7.183 -9.095 1.00 97.69 156 ASN A C 1
ATOM 1202 O O . ASN A 1 156 ? -6.020 -8.278 -8.535 1.00 97.69 156 ASN A O 1
ATOM 1206 N N . ASP A 1 157 ? -5.064 -6.671 -9.773 1.00 97.00 157 ASP A N 1
ATOM 1207 C CA . ASP A 1 157 ? -3.757 -7.320 -9.853 1.00 97.00 157 ASP A CA 1
ATOM 1208 C C . ASP A 1 157 ? -3.041 -7.277 -8.501 1.00 97.00 157 ASP A C 1
ATOM 1210 O O . ASP A 1 157 ? -2.494 -8.294 -8.072 1.00 97.00 157 ASP A O 1
ATOM 1214 N N . THR A 1 158 ? -3.145 -6.166 -7.758 1.00 97.44 158 THR A N 1
ATOM 1215 C CA . THR A 1 158 ? -2.689 -6.092 -6.362 1.00 97.44 158 THR A CA 1
ATOM 1216 C C . THR A 1 158 ? -3.271 -7.232 -5.526 1.00 97.44 158 THR A C 1
ATOM 1218 O O . THR A 1 158 ? -2.540 -7.855 -4.759 1.00 97.44 158 THR A O 1
ATOM 1221 N N . ALA A 1 159 ? -4.566 -7.545 -5.682 1.00 97.06 159 ALA A N 1
ATOM 1222 C CA . ALA A 1 159 ? -5.205 -8.636 -4.940 1.00 97.06 159 ALA A CA 1
ATOM 1223 C C . ALA A 1 159 ? -4.564 -9.989 -5.269 1.00 97.06 159 ALA A C 1
ATOM 1225 O O . ALA A 1 159 ? -4.322 -10.802 -4.378 1.00 97.06 159 ALA A O 1
ATOM 1226 N N . SER A 1 160 ? -4.277 -10.217 -6.551 1.00 95.81 160 SER A N 1
ATOM 1227 C CA . SER A 1 160 ? -3.644 -11.450 -7.015 1.00 95.81 160 SER A CA 1
ATOM 1228 C C . SER A 1 160 ? -2.229 -11.595 -6.443 1.00 95.81 160 SER A C 1
ATOM 1230 O O . SER A 1 160 ? -1.950 -12.597 -5.786 1.00 95.81 160 SER A O 1
ATOM 1232 N N . TYR A 1 161 ? -1.383 -10.564 -6.560 1.00 95.69 161 TYR A N 1
ATOM 1233 C CA . TYR A 1 161 ? -0.023 -10.579 -6.001 1.00 95.69 161 TYR A CA 1
ATOM 1234 C C . TYR A 1 161 ? 0.004 -10.652 -4.469 1.00 95.69 161 TYR A C 1
ATOM 1236 O O . TYR A 1 161 ? 0.899 -11.252 -3.870 1.00 95.69 161 TYR A O 1
ATOM 1244 N N . ALA A 1 162 ? -0.983 -10.057 -3.797 1.00 94.88 162 ALA A N 1
ATOM 1245 C CA . ALA A 1 162 ? -1.101 -10.147 -2.349 1.00 94.88 162 ALA A CA 1
ATOM 1246 C C . ALA A 1 162 ? -1.411 -11.571 -1.869 1.00 94.88 162 ALA A C 1
ATOM 1248 O O . ALA A 1 162 ? -1.030 -11.909 -0.744 1.00 94.88 162 ALA A O 1
ATOM 1249 N N . ALA A 1 163 ? -2.063 -12.398 -2.693 1.00 93.19 163 ALA A N 1
ATOM 1250 C CA . ALA A 1 163 ? -2.327 -13.805 -2.405 1.00 93.19 163 ALA A CA 1
ATOM 1251 C C . ALA A 1 163 ? -1.118 -14.710 -2.697 1.00 93.19 163 ALA A C 1
ATOM 1253 O O . ALA A 1 163 ? -0.940 -15.716 -2.010 1.00 93.19 163 ALA A O 1
ATOM 1254 N N . ASP A 1 164 ? -0.267 -14.346 -3.658 1.00 92.44 164 ASP A N 1
ATOM 1255 C CA . ASP A 1 164 ? 0.854 -15.190 -4.083 1.00 92.44 164 ASP A CA 1
ATOM 1256 C C . ASP A 1 164 ? 1.858 -15.486 -2.956 1.00 92.44 164 ASP A C 1
ATOM 1258 O O . ASP A 1 164 ? 2.027 -14.677 -2.033 1.00 92.44 164 ASP A O 1
ATOM 1262 N N . PRO A 1 165 ? 2.539 -16.646 -2.979 1.00 88.12 165 PRO A N 1
ATOM 1263 C CA . PRO A 1 165 ? 3.615 -16.943 -2.039 1.00 88.12 165 PRO A CA 1
ATOM 1264 C C . PRO A 1 165 ? 4.717 -15.880 -2.095 1.00 88.12 165 PRO A C 1
ATOM 1266 O O . PRO A 1 165 ? 5.024 -15.351 -3.159 1.00 88.12 165 PRO A O 1
ATOM 1269 N N . MET A 1 166 ? 5.330 -15.570 -0.948 1.00 84.56 166 MET A N 1
ATOM 1270 C CA . MET A 1 166 ? 6.528 -14.724 -0.946 1.00 84.56 166 MET A CA 1
ATOM 1271 C C . MET A 1 166 ? 7.629 -15.434 -1.748 1.00 84.56 166 MET A C 1
ATOM 1273 O O . MET A 1 166 ? 7.794 -16.640 -1.534 1.00 84.56 166 MET A O 1
ATOM 1277 N N . PRO A 1 167 ? 8.384 -14.734 -2.617 1.00 79.31 167 PRO A N 1
ATOM 1278 C CA . PRO A 1 167 ? 9.544 -15.321 -3.264 1.00 79.31 167 PRO A CA 1
ATOM 1279 C C . PRO A 1 167 ? 10.466 -15.939 -2.215 1.00 79.31 167 PRO A C 1
ATOM 1281 O O . PRO A 1 167 ? 10.849 -15.286 -1.239 1.00 79.31 167 PRO A O 1
ATOM 1284 N N . ASP A 1 168 ? 10.765 -17.222 -2.383 1.00 75.62 168 ASP A N 1
ATOM 1285 C CA . ASP A 1 168 ? 11.781 -17.880 -1.581 1.00 75.62 168 ASP A CA 1
ATOM 1286 C C . ASP A 1 168 ? 13.131 -17.547 -2.210 1.00 75.62 168 ASP A C 1
ATOM 1288 O O . ASP A 1 168 ? 13.277 -17.656 -3.421 1.00 75.62 168 ASP A O 1
ATOM 1292 N N . PHE A 1 169 ? 14.077 -17.083 -1.397 1.00 76.50 169 PHE A N 1
ATOM 1293 C CA . PHE A 1 169 ? 15.479 -16.898 -1.786 1.00 76.50 169 PHE A CA 1
ATOM 1294 C C . PHE A 1 169 ? 16.415 -17.613 -0.803 1.00 76.50 169 PHE A C 1
ATOM 1296 O O . PHE A 1 169 ? 17.597 -17.291 -0.708 1.00 76.50 169 PHE A O 1
ATOM 1303 N N . ASN A 1 170 ? 15.880 -18.551 -0.014 1.00 76.69 170 ASN A N 1
ATOM 1304 C CA . ASN A 1 170 ? 16.645 -19.244 1.016 1.00 76.69 170 ASN A CA 1
ATOM 1305 C C . ASN A 1 170 ? 17.461 -20.398 0.425 1.00 76.69 170 ASN A C 1
ATOM 1307 O O . ASN A 1 170 ? 17.076 -21.014 -0.565 1.00 76.69 170 ASN A O 1
ATOM 1311 N N . LEU A 1 171 ? 18.575 -20.707 1.082 1.00 79.50 171 LEU A N 1
ATOM 1312 C CA . LEU A 1 171 ? 19.447 -21.841 0.787 1.00 79.50 171 LEU A CA 1
ATOM 1313 C C . LEU A 1 171 ? 19.681 -22.630 2.077 1.00 79.50 171 LEU A C 1
ATOM 1315 O O . LEU A 1 171 ? 19.601 -22.056 3.169 1.00 79.50 171 LEU A O 1
ATOM 1319 N N . TYR A 1 172 ? 19.974 -23.929 1.977 1.00 80.75 172 TYR A N 1
ATOM 1320 C CA . TYR A 1 172 ? 20.474 -24.645 3.151 1.00 80.75 172 TYR A CA 1
ATOM 1321 C C . TYR A 1 172 ? 21.919 -24.233 3.445 1.00 80.75 172 TYR A C 1
ATOM 1323 O O . TYR A 1 172 ? 22.649 -23.744 2.581 1.00 80.75 172 TYR A O 1
ATOM 1331 N N . ILE A 1 173 ? 22.329 -24.420 4.700 1.00 82.38 173 ILE A N 1
ATOM 1332 C CA . ILE A 1 173 ? 23.688 -24.112 5.148 1.00 82.38 173 ILE A CA 1
ATOM 1333 C C . ILE A 1 173 ? 24.687 -24.897 4.289 1.00 82.38 173 ILE A C 1
ATOM 1335 O O . ILE A 1 173 ? 24.571 -26.113 4.159 1.00 82.38 173 ILE A O 1
ATOM 1339 N N . GLY A 1 174 ? 25.670 -24.190 3.729 1.00 83.62 174 GLY A N 1
ATOM 1340 C CA . GLY A 1 174 ? 26.706 -24.769 2.869 1.00 83.62 174 GLY A CA 1
ATOM 1341 C C . GLY A 1 174 ? 26.386 -24.745 1.373 1.00 83.62 174 GLY A C 1
ATOM 1342 O O . GLY A 1 174 ? 27.236 -25.135 0.579 1.00 83.62 174 GLY A O 1
ATOM 1343 N N . GLU A 1 175 ? 25.209 -24.263 0.971 1.00 81.94 175 GLU A N 1
ATOM 1344 C CA . GLU A 1 175 ? 24.840 -24.154 -0.440 1.00 81.94 175 GLU A CA 1
ATOM 1345 C C . GLU A 1 175 ? 25.104 -22.767 -1.016 1.00 81.94 175 GLU A C 1
ATOM 1347 O O . GLU A 1 175 ? 24.973 -21.743 -0.344 1.00 81.94 175 GLU A O 1
ATOM 1352 N N . THR A 1 176 ? 25.440 -22.742 -2.302 1.00 79.19 176 THR A N 1
ATOM 1353 C CA . THR A 1 176 ? 25.649 -21.531 -3.092 1.00 79.19 176 THR A CA 1
ATOM 1354 C C . THR A 1 176 ? 24.636 -21.471 -4.233 1.00 79.19 176 THR A C 1
ATOM 1356 O O . THR A 1 176 ? 24.200 -22.492 -4.766 1.00 79.19 176 THR A O 1
ATOM 1359 N N . ASN A 1 177 ? 24.232 -20.258 -4.617 1.00 72.62 177 ASN A N 1
ATOM 1360 C CA . ASN A 1 177 ? 23.241 -20.050 -5.673 1.00 72.62 177 ASN A CA 1
ATOM 1361 C C . ASN A 1 177 ? 23.898 -20.092 -7.065 1.00 72.62 177 ASN A C 1
ATOM 1363 O O . ASN A 1 177 ? 24.055 -19.059 -7.708 1.00 72.62 177 ASN A O 1
ATOM 1367 N N . VAL A 1 178 ? 24.346 -21.272 -7.496 1.00 72.19 178 VAL A N 1
ATOM 1368 C CA . VAL A 1 178 ? 25.044 -21.470 -8.787 1.00 72.19 178 VAL A CA 1
ATOM 1369 C C . VAL A 1 178 ? 24.139 -22.042 -9.889 1.00 72.19 178 VAL A C 1
ATOM 1371 O O . VAL A 1 178 ? 24.605 -22.295 -10.994 1.00 72.19 178 VAL A O 1
ATOM 1374 N N . GLY A 1 179 ? 22.843 -22.230 -9.615 1.00 71.75 179 GLY A N 1
ATOM 1375 C CA . GLY A 1 179 ? 21.865 -22.797 -10.551 1.00 71.75 179 GLY A CA 1
ATOM 1376 C C . GLY A 1 179 ? 20.459 -22.219 -10.372 1.00 71.75 179 GLY A C 1
ATOM 1377 O O . GLY A 1 179 ? 20.279 -21.187 -9.728 1.00 71.75 179 GLY A O 1
ATOM 1378 N N . SER A 1 180 ? 19.444 -22.880 -10.943 1.00 67.44 180 SER A N 1
ATOM 1379 C CA . SER A 1 180 ? 18.042 -22.474 -10.774 1.00 67.44 180 SER A CA 1
ATOM 1380 C C . SER A 1 180 ? 17.662 -22.460 -9.293 1.00 67.44 180 SER A C 1
ATOM 1382 O O . SER A 1 180 ? 17.883 -23.451 -8.592 1.00 67.44 180 SER A O 1
ATOM 1384 N N . HIS A 1 181 ? 17.069 -21.358 -8.831 1.00 68.06 181 HIS A N 1
ATOM 1385 C CA . HIS A 1 181 ? 16.682 -21.215 -7.434 1.00 68.06 181 HIS A CA 1
ATOM 1386 C C . HIS A 1 181 ? 15.741 -22.352 -7.004 1.00 68.06 181 HIS A C 1
ATOM 1388 O O . HIS A 1 181 ? 14.738 -22.621 -7.667 1.00 68.06 181 HIS A O 1
ATOM 1394 N N . ARG A 1 182 ? 16.064 -23.015 -5.888 1.00 68.94 182 ARG A N 1
ATOM 1395 C CA . ARG A 1 182 ? 15.259 -24.100 -5.317 1.00 68.94 182 ARG A CA 1
ATOM 1396 C C . ARG A 1 182 ? 14.607 -23.642 -4.020 1.00 68.94 182 ARG A C 1
ATOM 1398 O O . ARG A 1 182 ? 15.261 -23.049 -3.170 1.00 68.94 182 ARG A O 1
ATOM 1405 N N . THR A 1 183 ? 13.329 -23.955 -3.853 1.00 71.56 183 THR A N 1
ATOM 1406 C CA . THR A 1 183 ? 12.577 -23.591 -2.648 1.00 71.56 183 THR A CA 1
ATOM 1407 C C . THR A 1 183 ? 12.988 -24.452 -1.460 1.00 71.56 183 THR A C 1
ATOM 1409 O O . THR A 1 183 ? 13.094 -25.675 -1.586 1.00 71.56 183 THR A O 1
ATOM 1412 N N . VAL A 1 184 ? 13.134 -23.838 -0.288 1.00 77.94 184 VAL A N 1
ATOM 1413 C CA . VAL A 1 184 ? 13.456 -24.538 0.958 1.00 77.94 184 VAL A CA 1
ATOM 1414 C C . VAL A 1 184 ? 12.165 -24.806 1.727 1.00 77.94 184 VAL A C 1
ATOM 1416 O O . VAL A 1 184 ? 11.462 -23.877 2.137 1.00 77.94 184 VAL A O 1
ATOM 1419 N N . ASN A 1 185 ? 11.847 -26.080 1.978 1.00 74.69 185 ASN A N 1
ATOM 1420 C CA . ASN A 1 185 ? 10.676 -26.415 2.786 1.00 74.69 185 ASN A CA 1
ATOM 1421 C C . ASN A 1 185 ? 10.929 -26.064 4.262 1.00 74.69 185 ASN A C 1
ATOM 1423 O O . ASN A 1 185 ? 11.773 -26.664 4.926 1.00 74.69 185 ASN A O 1
ATOM 1427 N N . LYS A 1 186 ? 10.165 -25.092 4.767 1.00 75.38 186 LYS A N 1
ATOM 1428 C CA . LYS A 1 186 ? 10.266 -24.541 6.128 1.00 75.38 186 LYS A CA 1
ATOM 1429 C C . LYS A 1 186 ? 9.161 -25.025 7.073 1.00 75.38 186 LYS A C 1
ATOM 1431 O O . LYS A 1 186 ? 8.982 -24.428 8.128 1.00 75.38 186 LYS A O 1
ATOM 1436 N N . TRP A 1 187 ? 8.384 -26.048 6.690 1.00 77.88 187 TRP A N 1
ATOM 1437 C CA . TRP A 1 187 ? 7.245 -26.553 7.480 1.00 77.88 187 TRP A CA 1
ATOM 1438 C C . TRP A 1 187 ? 6.279 -25.435 7.914 1.00 77.88 187 TRP A C 1
ATOM 1440 O O . TRP A 1 187 ? 5.720 -25.433 9.008 1.00 77.88 187 TRP A O 1
ATOM 1450 N N . ASN A 1 188 ? 6.088 -24.445 7.039 1.00 83.94 188 ASN A N 1
ATOM 1451 C CA . ASN A 1 188 ? 5.274 -23.274 7.326 1.00 83.94 188 ASN A CA 1
ATOM 1452 C C . ASN A 1 188 ? 3.840 -23.507 6.838 1.00 83.94 188 ASN A C 1
ATOM 1454 O O . ASN A 1 188 ? 3.520 -23.245 5.677 1.00 83.94 188 ASN A O 1
ATOM 1458 N N . LEU A 1 189 ? 2.985 -24.012 7.733 1.00 86.94 189 LEU A N 1
ATOM 1459 C CA . LEU A 1 189 ? 1.578 -24.294 7.436 1.00 86.94 189 LEU A CA 1
ATOM 1460 C C . LEU A 1 189 ? 0.834 -23.045 6.940 1.00 86.94 189 LEU A C 1
ATOM 1462 O O . LEU A 1 189 ? 0.082 -23.123 5.971 1.00 86.94 189 LEU A O 1
ATOM 1466 N N . TRP A 1 190 ? 1.083 -21.881 7.553 1.00 88.38 190 TRP A N 1
ATOM 1467 C CA . TRP A 1 190 ? 0.458 -20.632 7.117 1.00 88.38 190 TRP A CA 1
ATOM 1468 C C . TRP A 1 190 ? 0.850 -20.283 5.679 1.00 88.38 190 TRP A C 1
ATOM 1470 O O . TRP A 1 190 ? -0.025 -20.000 4.868 1.00 88.38 190 TRP A O 1
ATOM 1480 N N . ALA A 1 191 ? 2.134 -20.390 5.322 1.00 84.50 191 ALA A N 1
ATOM 1481 C CA . ALA A 1 191 ? 2.601 -20.125 3.960 1.00 84.50 191 ALA A CA 1
ATOM 1482 C C . ALA A 1 191 ? 1.969 -21.058 2.910 1.00 84.50 191 ALA A C 1
ATOM 1484 O O . ALA A 1 191 ? 1.763 -20.631 1.777 1.00 84.50 191 ALA A O 1
ATOM 1485 N N . GLN A 1 192 ? 1.625 -22.295 3.282 1.00 86.25 192 GLN A N 1
ATOM 1486 C CA . GLN A 1 192 ? 0.944 -23.249 2.396 1.00 86.25 192 GLN A CA 1
ATOM 1487 C C . GLN A 1 192 ? -0.557 -22.954 2.249 1.00 86.25 192 GLN A C 1
ATOM 1489 O O . GLN A 1 192 ? -1.120 -23.098 1.166 1.00 86.25 192 GLN A O 1
ATOM 1494 N N . MET A 1 193 ? -1.220 -22.528 3.327 1.00 90.06 193 MET A N 1
ATOM 1495 C CA . MET A 1 193 ? -2.663 -22.256 3.322 1.00 90.06 193 MET A CA 1
ATOM 1496 C C . MET A 1 193 ? -3.009 -20.881 2.742 1.00 90.06 193 MET A C 1
ATOM 1498 O O . MET A 1 193 ? -4.028 -20.725 2.068 1.00 90.06 193 MET A O 1
ATOM 1502 N N . ARG A 1 194 ? -2.167 -19.876 3.002 1.00 91.31 194 ARG A N 1
ATOM 1503 C CA . ARG A 1 194 ? -2.429 -18.462 2.706 1.00 91.31 194 ARG A CA 1
ATOM 1504 C C . ARG A 1 194 ? -2.841 -18.195 1.248 1.00 91.31 194 ARG A C 1
ATOM 1506 O O . ARG A 1 194 ? -3.858 -17.524 1.073 1.00 91.31 194 ARG A O 1
ATOM 1513 N N . PRO A 1 195 ? -2.175 -18.739 0.207 1.00 90.62 195 PRO A N 1
ATOM 1514 C CA . PRO A 1 195 ? -2.554 -18.471 -1.186 1.00 90.62 195 PRO A CA 1
ATOM 1515 C C . PRO A 1 195 ? -3.963 -18.938 -1.568 1.00 90.62 195 PRO A C 1
ATOM 1517 O O . PRO A 1 195 ? -4.553 -18.400 -2.504 1.00 90.62 195 PRO A O 1
ATOM 1520 N N . ASN A 1 196 ? -4.497 -19.925 -0.842 1.00 91.25 196 ASN A N 1
ATOM 1521 C CA . ASN A 1 196 ? -5.835 -20.476 -1.057 1.00 91.25 196 ASN A CA 1
ATOM 1522 C C . ASN A 1 196 ? -6.905 -19.789 -0.194 1.00 91.25 196 ASN A C 1
ATOM 1524 O O . ASN A 1 196 ? -8.086 -19.846 -0.519 1.00 91.25 196 ASN A O 1
ATOM 1528 N N . LEU A 1 197 ? -6.505 -19.149 0.910 1.00 91.75 197 LEU A N 1
ATOM 1529 C CA . LEU A 1 197 ? -7.413 -18.445 1.819 1.00 91.75 197 LEU A CA 1
ATOM 1530 C C . LEU A 1 197 ? -7.650 -16.986 1.426 1.00 91.75 197 LEU A C 1
ATOM 1532 O O . LEU A 1 197 ? -8.693 -16.429 1.778 1.00 91.75 197 LEU A O 1
ATOM 1536 N N . LEU A 1 198 ? -6.682 -16.355 0.758 1.00 94.19 198 LEU A N 1
ATOM 1537 C CA . LEU A 1 198 ? -6.754 -14.935 0.440 1.00 94.19 198 LEU A CA 1
ATOM 1538 C C . LEU A 1 198 ? -7.565 -14.646 -0.825 1.00 94.19 198 LEU A C 1
ATOM 1540 O O . LEU A 1 198 ? -7.464 -15.380 -1.812 1.00 94.19 198 LEU A O 1
ATOM 1544 N N . PRO A 1 199 ? -8.340 -13.545 -0.844 1.00 95.31 199 PRO A N 1
ATOM 1545 C CA . PRO A 1 199 ? -9.048 -13.151 -2.046 1.00 95.31 199 PRO A CA 1
ATOM 1546 C C . PRO A 1 199 ? -8.072 -12.781 -3.163 1.00 95.31 199 PRO A C 1
ATOM 1548 O O . PRO A 1 199 ? -7.190 -11.956 -2.970 1.00 95.31 199 PRO A O 1
ATOM 1551 N N . ARG A 1 200 ? -8.283 -13.321 -4.366 1.00 96.00 200 ARG A N 1
ATOM 1552 C CA . ARG A 1 200 ? -7.483 -12.969 -5.558 1.00 96.00 200 ARG A CA 1
ATOM 1553 C C . ARG A 1 200 ? -8.079 -11.815 -6.370 1.00 96.00 200 ARG A C 1
ATOM 1555 O O . ARG A 1 200 ? -7.572 -11.466 -7.429 1.00 96.00 200 ARG A O 1
ATOM 1562 N N . ARG A 1 201 ? -9.190 -11.244 -5.898 1.00 97.12 201 ARG A N 1
ATOM 1563 C CA . ARG A 1 201 ? -9.912 -10.135 -6.534 1.00 97.12 201 ARG A CA 1
ATOM 1564 C C . ARG A 1 201 ? -10.108 -9.008 -5.535 1.00 97.12 201 ARG A C 1
ATOM 1566 O O . ARG A 1 201 ? -10.398 -9.269 -4.365 1.00 97.12 201 ARG A O 1
ATOM 1573 N N . PHE A 1 202 ? -10.036 -7.767 -6.012 1.00 97.38 202 PHE A N 1
ATOM 1574 C CA . PHE A 1 202 ? -10.153 -6.575 -5.163 1.00 97.38 202 PHE A CA 1
ATOM 1575 C C . PHE A 1 202 ? -11.446 -6.557 -4.328 1.00 97.38 202 PHE A C 1
ATOM 1577 O O . PHE A 1 202 ? -11.419 -6.238 -3.140 1.00 97.38 202 PHE A O 1
ATOM 1584 N N . ALA A 1 203 ? -12.566 -7.003 -4.906 1.00 96.56 203 ALA A N 1
ATOM 1585 C CA . ALA A 1 203 ? -13.853 -7.076 -4.214 1.00 96.56 203 ALA A CA 1
ATOM 1586 C C . ALA A 1 203 ? -13.815 -7.916 -2.922 1.00 96.56 203 ALA A C 1
ATOM 1588 O O . ALA A 1 203 ? -14.502 -7.596 -1.954 1.00 96.56 203 ALA A O 1
ATOM 1589 N N . GLY A 1 204 ? -12.983 -8.960 -2.861 1.00 96.69 204 GLY A N 1
ATOM 1590 C CA . GLY A 1 204 ? -12.846 -9.747 -1.638 1.00 96.69 204 GLY A CA 1
ATOM 1591 C C . GLY A 1 204 ? -12.133 -8.987 -0.519 1.00 96.69 204 GLY A C 1
ATOM 1592 O O . GLY A 1 204 ? -12.494 -9.144 0.645 1.00 96.69 204 GLY A O 1
ATOM 1593 N N . TYR A 1 205 ? -11.197 -8.096 -0.854 1.00 96.81 205 TYR A N 1
ATOM 1594 C CA . TYR A 1 205 ? -10.570 -7.206 0.123 1.00 96.81 205 TYR A CA 1
ATOM 1595 C C . TYR A 1 205 ? -11.518 -6.111 0.614 1.00 96.81 205 TYR A C 1
ATOM 1597 O O . TYR A 1 205 ? -11.468 -5.769 1.795 1.00 96.81 205 TYR A O 1
ATOM 1605 N N . LEU A 1 206 ? -12.445 -5.634 -0.229 1.00 96.75 206 LEU A N 1
ATOM 1606 C CA . LEU A 1 206 ? -13.525 -4.745 0.220 1.00 96.75 206 LEU A CA 1
ATOM 1607 C C . LEU A 1 206 ? -14.366 -5.400 1.320 1.00 96.75 206 LEU A C 1
ATOM 1609 O O . LEU A 1 206 ? -14.712 -4.738 2.293 1.00 96.75 206 LEU A O 1
ATOM 1613 N N . LEU A 1 207 ? -14.652 -6.699 1.217 1.00 95.94 207 LEU A N 1
ATOM 1614 C CA . LEU A 1 207 ? -15.363 -7.431 2.268 1.00 95.94 207 LEU A CA 1
ATOM 1615 C C . LEU A 1 207 ? -14.474 -7.681 3.491 1.00 95.94 207 LEU A C 1
ATOM 1617 O O . LEU A 1 207 ? -14.886 -7.405 4.619 1.00 95.94 207 LEU A O 1
ATOM 1621 N N . LEU A 1 208 ? -13.250 -8.166 3.267 1.00 96.19 208 LEU A N 1
ATOM 1622 C CA . LEU A 1 208 ? -12.314 -8.530 4.330 1.00 96.19 208 LEU A CA 1
ATOM 1623 C C . LEU A 1 208 ? -11.950 -7.338 5.222 1.00 96.19 208 LEU A C 1
ATOM 1625 O O . LEU A 1 208 ? -11.863 -7.497 6.435 1.00 96.19 208 LEU A O 1
ATOM 1629 N N . PHE A 1 209 ? -11.758 -6.152 4.642 1.00 97.44 209 PHE A N 1
ATOM 1630 C CA . PHE A 1 209 ? -11.431 -4.933 5.384 1.00 97.44 209 PHE A CA 1
ATOM 1631 C C . PHE A 1 209 ? -12.685 -4.128 5.734 1.00 97.44 209 PHE A C 1
ATOM 1633 O O . PHE A 1 209 ? -12.776 -3.564 6.826 1.00 97.44 209 PHE A O 1
ATOM 1640 N N . GLY A 1 210 ? -13.680 -4.097 4.845 1.00 97.12 210 GLY A N 1
ATOM 1641 C CA . GLY A 1 210 ? -14.894 -3.306 5.023 1.00 97.12 210 GLY A CA 1
ATOM 1642 C C . GLY A 1 210 ? -15.793 -3.824 6.138 1.00 97.12 210 GLY A C 1
ATOM 1643 O O . GLY A 1 210 ? -16.242 -3.030 6.961 1.00 97.12 210 GLY A O 1
ATOM 1644 N N . LEU A 1 211 ? -16.023 -5.139 6.243 1.00 95.75 211 LEU A N 1
ATOM 1645 C CA . LEU A 1 211 ? -16.900 -5.681 7.291 1.00 95.75 211 LEU A CA 1
ATOM 1646 C C . LEU A 1 211 ? -16.348 -5.425 8.708 1.00 95.75 211 LEU A C 1
ATOM 1648 O O . LEU A 1 211 ? -17.098 -4.911 9.548 1.00 95.75 211 LEU A O 1
ATOM 1652 N N . PRO A 1 212 ? -15.059 -5.693 9.009 1.00 96.56 212 PRO A N 1
ATOM 1653 C CA . PRO A 1 212 ? -14.481 -5.340 10.304 1.00 96.56 212 PRO A CA 1
ATOM 1654 C C . PRO A 1 212 ? -14.443 -3.829 10.547 1.00 96.56 212 PRO A C 1
ATOM 1656 O O . PRO A 1 212 ? -14.694 -3.403 11.676 1.00 96.56 212 PRO A O 1
ATOM 1659 N N . ALA A 1 213 ? -14.195 -3.014 9.514 1.00 97.56 213 ALA A N 1
ATOM 1660 C CA . ALA A 1 213 ? -14.223 -1.559 9.639 1.00 97.56 213 ALA A CA 1
ATOM 1661 C C . ALA A 1 213 ? -15.620 -1.049 10.021 1.00 97.56 213 ALA A C 1
ATOM 1663 O O . ALA A 1 213 ? -15.763 -0.293 10.983 1.00 97.56 213 ALA A O 1
ATOM 1664 N N . ILE A 1 214 ? -16.669 -1.523 9.346 1.00 97.44 214 ILE A N 1
ATOM 1665 C CA . ILE A 1 214 ? -18.061 -1.193 9.676 1.00 97.44 214 ILE A CA 1
ATOM 1666 C C . ILE A 1 214 ? -18.382 -1.642 11.110 1.00 97.44 214 ILE A C 1
ATOM 1668 O O . ILE A 1 214 ? -18.918 -0.863 11.899 1.00 97.44 214 ILE A O 1
ATOM 1672 N N . ALA A 1 215 ? -17.995 -2.861 11.505 1.00 95.12 215 ALA A N 1
ATOM 1673 C CA . ALA A 1 215 ? -18.196 -3.362 12.868 1.00 95.12 215 ALA A CA 1
ATOM 1674 C C . ALA A 1 215 ? -17.478 -2.519 13.937 1.00 95.12 215 ALA A C 1
ATOM 1676 O O . ALA A 1 215 ? -18.023 -2.277 15.026 1.00 95.12 215 ALA A O 1
ATOM 1677 N N . ALA A 1 216 ? -16.268 -2.051 13.635 1.00 96.25 216 ALA A N 1
ATOM 1678 C CA . ALA A 1 216 ? -15.504 -1.173 14.503 1.00 96.25 216 ALA A CA 1
ATOM 1679 C C . ALA A 1 216 ? -16.161 0.210 14.629 1.00 96.25 216 ALA A C 1
ATOM 1681 O O . ALA A 1 216 ? -16.387 0.667 15.752 1.00 96.25 216 ALA A O 1
ATOM 1682 N N . LEU A 1 217 ? -16.565 0.827 13.515 1.00 97.31 217 LEU A N 1
ATOM 1683 C CA . LEU A 1 217 ? -17.288 2.105 13.503 1.00 97.31 217 LEU A CA 1
ATOM 1684 C C . LEU A 1 217 ? -18.593 2.012 14.301 1.00 97.31 217 LEU A C 1
ATOM 1686 O O . LEU A 1 217 ? -18.820 2.812 15.211 1.00 97.31 217 LEU A O 1
ATOM 1690 N N . MET A 1 218 ? -19.404 0.977 14.060 1.00 96.88 218 MET A N 1
ATOM 1691 C CA . MET A 1 218 ? -20.618 0.722 14.842 1.00 96.88 218 MET A CA 1
ATOM 1692 C C . MET A 1 218 ? -20.316 0.615 16.342 1.00 96.88 218 MET A C 1
ATOM 1694 O O . MET A 1 218 ? -21.062 1.134 17.169 1.00 96.88 218 MET A O 1
ATOM 1698 N N . THR A 1 219 ? -19.208 -0.027 16.721 1.00 95.81 219 THR A N 1
ATOM 1699 C CA . THR A 1 219 ? -18.800 -0.160 18.127 1.00 95.81 219 THR A CA 1
ATOM 1700 C C . THR A 1 219 ? -18.382 1.179 18.747 1.00 95.81 219 THR A C 1
ATOM 1702 O O . THR A 1 219 ? -18.687 1.426 19.916 1.00 95.81 219 THR A O 1
ATOM 1705 N N . ILE A 1 220 ? -17.715 2.049 17.985 1.00 95.31 220 ILE A N 1
ATOM 1706 C CA . ILE A 1 220 ? -17.280 3.381 18.431 1.00 95.31 220 ILE A CA 1
ATOM 1707 C C . ILE A 1 220 ? -18.487 4.292 18.684 1.00 95.31 220 ILE A C 1
ATOM 1709 O O . ILE A 1 220 ? -18.566 4.937 19.739 1.00 95.31 220 ILE A O 1
ATOM 1713 N N . PHE A 1 221 ? -19.452 4.296 17.762 1.00 95.81 221 PHE A N 1
ATOM 1714 C CA . PHE A 1 221 ? -20.636 5.157 17.832 1.00 95.81 221 PHE A CA 1
ATOM 1715 C C . PHE A 1 221 ? -21.777 4.586 18.685 1.00 95.81 221 PHE A C 1
ATOM 1717 O O . PHE A 1 221 ? -22.685 5.321 19.074 1.00 95.81 221 PHE A O 1
ATOM 1724 N N . ARG A 1 222 ? -21.727 3.302 19.061 1.00 95.81 222 ARG A N 1
ATOM 1725 C CA . ARG A 1 222 ? -22.736 2.688 19.934 1.00 95.81 222 ARG A CA 1
ATOM 1726 C C . ARG A 1 222 ? -22.787 3.366 21.309 1.00 95.81 222 ARG A C 1
ATOM 1728 O O . ARG A 1 222 ? -21.811 3.373 22.071 1.00 95.81 222 ARG A O 1
ATOM 1735 N N . LYS A 1 223 ? -23.974 3.874 21.660 1.00 90.88 223 LYS A N 1
ATOM 1736 C CA . LYS A 1 223 ? -24.293 4.360 23.012 1.00 90.88 223 LYS A CA 1
ATOM 1737 C C . LYS A 1 223 ? -24.154 3.209 24.021 1.00 90.88 223 LYS A C 1
ATOM 1739 O O . LYS A 1 223 ? -24.543 2.078 23.739 1.00 90.88 223 LYS A O 1
ATOM 1744 N N . GLY A 1 224 ? -23.529 3.479 25.166 1.00 89.81 224 GLY A N 1
ATOM 1745 C CA . GLY A 1 224 ? -23.273 2.477 26.212 1.00 89.81 224 GLY A CA 1
ATOM 1746 C C . GLY A 1 224 ? -22.089 1.532 25.961 1.00 89.81 224 GLY A C 1
ATOM 1747 O O . GLY A 1 224 ? -21.764 0.724 26.827 1.00 89.81 224 GLY A O 1
ATOM 1748 N N . ALA A 1 225 ? -21.394 1.612 24.817 1.00 90.81 225 ALA A N 1
ATOM 1749 C CA . ALA A 1 225 ? -20.154 0.856 24.644 1.00 90.81 225 ALA A CA 1
ATOM 1750 C C . ALA A 1 225 ? -19.056 1.411 25.570 1.00 90.81 225 ALA A C 1
ATOM 1752 O O . ALA A 1 225 ? -18.708 2.590 25.503 1.00 90.81 225 ALA A O 1
ATOM 1753 N N . GLY A 1 226 ? -18.497 0.548 26.423 1.00 92.44 226 GLY A N 1
ATOM 1754 C CA . GLY A 1 226 ? -17.430 0.928 27.348 1.00 92.44 226 GLY A CA 1
ATOM 1755 C C . GLY A 1 226 ? -16.188 1.457 26.626 1.00 92.44 226 GLY A C 1
ATOM 1756 O O . GLY A 1 226 ? -15.835 0.997 25.537 1.00 92.44 226 GLY A O 1
ATOM 1757 N N . ARG A 1 227 ? -15.484 2.401 27.259 1.00 90.44 227 ARG A N 1
ATOM 1758 C CA . ARG A 1 227 ? -14.323 3.096 26.679 1.00 90.44 227 ARG A CA 1
ATOM 1759 C C . ARG A 1 227 ? -13.253 2.147 26.135 1.00 90.44 227 ARG A C 1
ATOM 1761 O O . ARG A 1 227 ? -12.807 2.322 25.007 1.00 90.44 227 ARG A O 1
ATOM 1768 N N . ARG A 1 228 ? -12.893 1.101 26.887 1.00 91.00 228 ARG A N 1
ATOM 1769 C CA . ARG A 1 228 ? -11.908 0.090 26.455 1.00 91.00 228 ARG A CA 1
ATOM 1770 C C . ARG A 1 228 ? -12.301 -0.577 25.132 1.00 91.00 228 ARG A C 1
ATOM 1772 O O . ARG A 1 228 ? -11.465 -0.747 24.253 1.00 91.00 228 ARG A O 1
ATOM 1779 N N . ARG A 1 229 ? -13.585 -0.904 24.963 1.00 92.31 229 ARG A N 1
ATOM 1780 C CA . ARG A 1 229 ? -14.106 -1.525 23.739 1.00 92.31 229 ARG A CA 1
ATOM 1781 C C . ARG A 1 229 ? -14.029 -0.572 22.545 1.00 92.31 229 ARG A C 1
ATOM 1783 O O . ARG A 1 229 ? -13.668 -1.004 21.456 1.00 92.31 229 ARG A O 1
ATOM 1790 N N . LYS A 1 230 ? -14.326 0.713 22.759 1.00 94.19 230 LYS A N 1
ATOM 1791 C CA . LYS A 1 230 ? -14.185 1.753 21.728 1.00 94.19 230 LYS A CA 1
ATOM 1792 C C . LYS A 1 230 ? -12.730 1.939 21.301 1.00 94.19 230 LYS A C 1
ATOM 1794 O O . LYS A 1 230 ? -12.471 2.073 20.113 1.00 94.19 230 LYS A O 1
ATOM 1799 N N . LEU A 1 231 ? -11.788 1.874 22.243 1.00 93.31 231 LEU A N 1
ATOM 1800 C CA . LEU A 1 231 ? -10.359 1.945 21.928 1.00 93.31 231 LEU A CA 1
ATOM 1801 C C . LEU A 1 231 ? -9.881 0.740 21.114 1.00 93.31 231 LEU A C 1
ATOM 1803 O O . LEU A 1 231 ? -9.178 0.928 20.132 1.00 93.31 231 LEU A O 1
ATOM 1807 N N . TYR A 1 232 ? -10.301 -0.485 21.439 1.00 93.06 232 TYR A N 1
ATOM 1808 C CA . TYR A 1 232 ? -9.946 -1.640 20.604 1.00 93.06 232 TYR A CA 1
ATOM 1809 C C . TYR A 1 232 ? -10.543 -1.564 19.196 1.00 93.06 232 TYR A C 1
ATOM 1811 O O . TYR A 1 232 ? -9.866 -1.907 18.232 1.00 93.06 232 TYR A O 1
ATOM 1819 N N . ALA A 1 233 ? -11.776 -1.068 19.062 1.00 94.75 233 ALA A N 1
ATOM 1820 C CA . ALA A 1 233 ? -12.371 -0.810 17.754 1.00 94.75 233 ALA A CA 1
ATOM 1821 C C . ALA A 1 233 ? -11.598 0.270 16.973 1.00 94.75 233 ALA A C 1
ATOM 1823 O O . ALA A 1 233 ? -11.339 0.100 15.787 1.00 94.75 233 ALA A O 1
ATOM 1824 N N . GLY A 1 234 ? -11.176 1.347 17.642 1.00 94.94 234 GLY A N 1
ATOM 1825 C CA . GLY A 1 234 ? -10.333 2.378 17.036 1.00 94.94 234 GLY A CA 1
ATOM 1826 C C . GLY A 1 234 ? -8.978 1.840 16.572 1.00 94.94 234 GLY A C 1
ATOM 1827 O O . GLY A 1 234 ? -8.562 2.131 15.456 1.00 94.94 234 GLY A O 1
ATOM 1828 N N . LEU A 1 235 ? -8.333 0.986 17.373 1.00 93.31 235 LEU A N 1
ATOM 1829 C CA . LEU A 1 235 ? -7.070 0.347 16.997 1.00 93.31 235 LEU A CA 1
ATOM 1830 C C . LEU A 1 235 ? -7.235 -0.545 15.761 1.00 93.31 235 LEU A C 1
ATOM 1832 O O . LEU A 1 235 ? -6.401 -0.502 14.862 1.00 93.31 235 LEU A O 1
ATOM 1836 N N . LEU A 1 236 ? -8.322 -1.321 15.697 1.00 95.19 236 LEU A N 1
ATOM 1837 C CA . LEU A 1 236 ? -8.635 -2.125 14.518 1.00 95.19 236 LEU A CA 1
ATOM 1838 C C . LEU A 1 236 ? -8.800 -1.244 13.272 1.00 95.19 236 LEU A C 1
ATOM 1840 O O . LEU A 1 236 ? -8.226 -1.561 12.238 1.00 95.19 236 LEU A O 1
ATOM 1844 N N . LEU A 1 237 ? -9.512 -0.114 13.368 1.00 96.62 237 LEU A N 1
ATOM 1845 C CA . LEU A 1 237 ? -9.641 0.823 12.245 1.00 96.62 237 LEU A CA 1
ATOM 1846 C C . LEU A 1 237 ? -8.299 1.382 11.782 1.00 96.62 237 LEU A C 1
ATOM 1848 O O . LEU A 1 237 ? -8.096 1.531 10.584 1.00 96.62 237 LEU A O 1
ATOM 1852 N N . VAL A 1 238 ? -7.384 1.662 12.707 1.00 94.44 238 VAL A N 1
ATOM 1853 C CA . VAL A 1 238 ? -6.035 2.136 12.373 1.00 94.44 238 VAL A CA 1
ATOM 1854 C C . VAL A 1 238 ? -5.257 1.077 11.601 1.00 94.44 238 VAL A C 1
ATOM 1856 O O . VAL A 1 238 ? -4.671 1.397 10.572 1.00 94.44 238 VAL A O 1
ATOM 1859 N N . LEU A 1 239 ? -5.296 -0.185 12.041 1.00 94.31 239 LEU A N 1
ATOM 1860 C CA . LEU A 1 239 ? -4.655 -1.289 11.320 1.00 94.31 239 LEU A CA 1
ATOM 1861 C C . LEU A 1 239 ? -5.244 -1.454 9.914 1.00 94.31 239 LEU A C 1
ATOM 1863 O O . LEU A 1 239 ? -4.497 -1.513 8.940 1.00 94.31 239 LEU A O 1
ATOM 1867 N N . LEU A 1 240 ? -6.574 -1.450 9.791 1.00 97.00 240 LEU A N 1
ATOM 1868 C CA . LEU A 1 240 ? -7.257 -1.562 8.499 1.00 97.00 240 LEU A CA 1
ATOM 1869 C C . LEU A 1 240 ? -6.944 -0.376 7.577 1.00 97.00 240 LEU A C 1
ATOM 1871 O O . LEU A 1 240 ? -6.719 -0.580 6.388 1.00 97.00 240 LEU A O 1
ATOM 1875 N N . ALA A 1 241 ? -6.877 0.844 8.116 1.00 95.88 241 ALA A N 1
ATOM 1876 C CA . ALA A 1 241 ? -6.503 2.037 7.361 1.00 95.88 241 ALA A CA 1
ATOM 1877 C C . ALA A 1 241 ? -5.059 1.957 6.849 1.00 95.88 241 ALA A C 1
ATOM 1879 O O . ALA A 1 241 ? -4.813 2.272 5.688 1.00 95.88 241 ALA A O 1
ATOM 1880 N N . ILE A 1 242 ? -4.117 1.471 7.668 1.00 94.12 242 ILE A N 1
ATOM 1881 C CA . ILE A 1 242 ? -2.730 1.242 7.239 1.00 94.12 242 ILE A CA 1
ATOM 1882 C C . ILE A 1 242 ? -2.690 0.269 6.057 1.00 94.12 242 ILE A C 1
ATOM 1884 O O . ILE A 1 242 ? -2.060 0.572 5.045 1.00 94.12 242 ILE A O 1
ATOM 1888 N N . GLY A 1 243 ? -3.387 -0.868 6.145 1.00 95.56 243 GLY A N 1
ATOM 1889 C CA . GLY A 1 243 ? -3.440 -1.820 5.033 1.00 95.56 243 GLY A CA 1
ATOM 1890 C C . GLY A 1 243 ? -4.103 -1.230 3.786 1.00 95.56 243 GLY A C 1
ATOM 1891 O O . GLY A 1 243 ? -3.554 -1.354 2.697 1.00 95.56 243 GLY A O 1
ATOM 1892 N N . ALA A 1 244 ? -5.221 -0.514 3.933 1.00 95.75 244 ALA A N 1
ATOM 1893 C CA . ALA A 1 244 ? -5.905 0.135 2.813 1.00 95.75 244 ALA A CA 1
ATOM 1894 C C . ALA A 1 244 ? -5.020 1.174 2.101 1.00 95.75 244 ALA A C 1
ATOM 1896 O O . ALA A 1 244 ? -5.018 1.236 0.874 1.00 95.75 244 ALA A O 1
ATOM 1897 N N . MET A 1 245 ? -4.227 1.950 2.848 1.00 92.50 245 MET A N 1
ATOM 1898 C CA . MET A 1 245 ? -3.264 2.894 2.272 1.00 92.50 245 MET A CA 1
ATOM 1899 C C . MET A 1 245 ? -2.108 2.178 1.569 1.00 92.50 245 MET A C 1
ATOM 1901 O O . MET A 1 245 ? -1.689 2.601 0.499 1.00 92.50 245 MET A O 1
ATOM 1905 N N . GLN A 1 246 ? -1.598 1.086 2.141 1.00 92.50 246 GLN A N 1
ATOM 1906 C CA . GLN A 1 246 ? -0.498 0.312 1.554 1.00 92.50 246 GLN A CA 1
ATOM 1907 C C . GLN A 1 246 ? -0.915 -0.553 0.367 1.00 92.50 246 GLN A C 1
ATOM 1909 O O . GLN A 1 246 ? -0.051 -1.067 -0.330 1.00 92.50 246 GLN A O 1
ATOM 1914 N N . TYR A 1 247 ? -2.210 -0.729 0.127 1.00 95.38 247 TYR A N 1
ATOM 1915 C CA . TYR A 1 247 ? -2.697 -1.598 -0.932 1.00 95.38 247 TYR A CA 1
ATOM 1916 C C . TYR A 1 247 ? -2.320 -1.104 -2.343 1.00 95.38 247 TYR A C 1
ATOM 1918 O O . TYR A 1 247 ? -1.614 -1.819 -3.052 1.00 95.38 247 TYR A O 1
ATOM 1926 N N . PRO A 1 248 ? -2.710 0.109 -2.783 1.00 94.25 248 PRO A N 1
ATOM 1927 C CA . PRO A 1 248 ? -2.395 0.560 -4.138 1.00 94.25 248 PRO A CA 1
ATOM 1928 C C . PRO A 1 248 ? -0.963 1.090 -4.287 1.00 94.25 248 PRO A C 1
ATOM 1930 O O . PRO A 1 248 ? -0.389 0.986 -5.367 1.00 94.25 248 PRO A O 1
ATOM 1933 N N . LEU A 1 249 ? -0.376 1.673 -3.234 1.00 90.75 249 LEU A N 1
ATOM 1934 C CA . LEU A 1 249 ? 0.847 2.481 -3.349 1.00 90.75 249 LEU A CA 1
ATOM 1935 C C . LEU A 1 249 ? 2.062 1.734 -3.932 1.00 90.75 249 LEU A C 1
ATOM 1937 O O . LEU A 1 249 ? 2.705 2.292 -4.822 1.00 90.75 249 LEU A O 1
ATOM 1941 N N . PRO A 1 250 ? 2.377 0.492 -3.514 1.00 90.88 250 PRO A N 1
ATOM 1942 C CA . PRO A 1 250 ? 3.450 -0.300 -4.108 1.00 90.88 250 PRO A CA 1
ATOM 1943 C C . PRO A 1 250 ? 3.336 -0.450 -5.624 1.00 90.88 250 PRO A C 1
ATOM 1945 O O . PRO A 1 250 ? 4.330 -0.280 -6.327 1.00 90.88 250 PRO A O 1
ATOM 1948 N N . MET A 1 251 ? 2.121 -0.717 -6.107 1.00 93.75 251 MET A N 1
ATOM 1949 C CA . MET A 1 251 ? 1.814 -0.968 -7.516 1.00 93.75 251 MET A CA 1
ATOM 1950 C C . MET A 1 251 ? 1.720 0.325 -8.327 1.00 93.75 251 MET A C 1
ATOM 1952 O O . MET A 1 251 ? 2.109 0.348 -9.486 1.00 93.75 251 MET A O 1
ATOM 1956 N N . VAL A 1 252 ? 1.254 1.425 -7.726 1.00 93.88 252 VAL A N 1
ATOM 1957 C CA . VAL A 1 252 ? 1.319 2.754 -8.358 1.00 93.88 252 VAL A CA 1
ATOM 1958 C C . VAL A 1 252 ? 2.774 3.169 -8.564 1.00 93.88 252 VAL A C 1
ATOM 1960 O O . VAL A 1 252 ? 3.121 3.709 -9.609 1.00 93.88 252 VAL A O 1
ATOM 1963 N N . GLY A 1 253 ? 3.625 2.902 -7.570 1.00 89.94 253 GLY A N 1
ATOM 1964 C CA . GLY A 1 253 ? 5.042 3.225 -7.633 1.00 89.94 253 GLY A CA 1
ATOM 1965 C C . GLY A 1 253 ? 5.814 2.327 -8.593 1.00 89.94 253 GLY A C 1
ATOM 1966 O O . GLY A 1 253 ? 6.533 2.842 -9.424 1.00 89.94 253 GLY A O 1
ATOM 1967 N N . ASN A 1 254 ? 5.687 1.003 -8.490 1.00 91.12 254 ASN A N 1
ATOM 1968 C CA . ASN A 1 254 ? 6.569 0.057 -9.191 1.00 91.12 254 ASN A CA 1
ATOM 1969 C C . ASN A 1 254 ? 5.883 -0.712 -10.327 1.00 91.12 254 ASN A C 1
ATOM 1971 O O . ASN A 1 254 ? 6.516 -1.553 -10.962 1.00 91.12 254 ASN A O 1
ATOM 1975 N N . GLY A 1 255 ? 4.595 -0.480 -10.577 1.00 93.06 255 GLY A N 1
ATOM 1976 C CA . GLY A 1 255 ? 3.837 -1.320 -11.496 1.00 93.06 255 GLY A CA 1
ATOM 1977 C C . GLY A 1 255 ? 3.907 -2.790 -11.075 1.00 93.06 255 GLY A C 1
ATOM 1978 O O . GLY A 1 255 ? 3.794 -3.123 -9.897 1.00 93.06 255 GLY A O 1
ATOM 1979 N N . ARG A 1 256 ? 4.134 -3.673 -12.047 1.00 92.75 256 ARG A N 1
ATOM 1980 C CA . ARG A 1 256 ? 4.334 -5.117 -11.856 1.00 92.75 256 ARG A CA 1
ATOM 1981 C C . ARG A 1 256 ? 5.787 -5.514 -11.542 1.00 92.75 256 ARG A C 1
ATOM 1983 O O . ARG A 1 256 ? 6.093 -6.704 -11.549 1.00 92.75 256 ARG A O 1
ATOM 1990 N N . SER A 1 257 ? 6.676 -4.566 -11.242 1.00 90.75 257 SER A N 1
ATOM 1991 C CA . SER A 1 257 ? 8.056 -4.866 -10.836 1.00 90.75 257 SER A CA 1
ATOM 1992 C C . SER A 1 257 ? 8.121 -5.274 -9.358 1.00 90.75 257 SER A C 1
ATOM 1994 O O . SER A 1 257 ? 7.883 -4.459 -8.468 1.00 90.75 257 SER A O 1
ATOM 1996 N N . ASP A 1 258 ? 8.465 -6.540 -9.095 1.00 86.94 258 ASP A N 1
ATOM 1997 C CA . ASP A 1 258 ? 8.615 -7.125 -7.746 1.00 86.94 258 ASP A CA 1
ATOM 1998 C C . ASP A 1 258 ? 7.423 -6.857 -6.782 1.00 86.94 258 ASP A C 1
ATOM 2000 O O . ASP A 1 258 ? 7.601 -6.439 -5.631 1.00 86.94 258 ASP A O 1
ATOM 2004 N N . PRO A 1 259 ? 6.165 -7.077 -7.217 1.00 90.50 259 PRO A N 1
ATOM 2005 C CA . PRO A 1 259 ? 4.987 -6.602 -6.494 1.00 90.50 259 PRO A CA 1
ATOM 2006 C C . PRO A 1 259 ? 4.806 -7.320 -5.153 1.00 90.50 259 PRO A C 1
ATOM 2008 O O . PRO A 1 259 ? 4.397 -6.712 -4.163 1.00 90.50 259 PRO A O 1
ATOM 2011 N N . ILE A 1 260 ? 5.164 -8.606 -5.086 1.00 91.56 260 ILE A N 1
ATOM 2012 C CA . ILE A 1 260 ? 4.963 -9.438 -3.896 1.00 91.56 260 ILE A CA 1
ATOM 2013 C C . ILE A 1 260 ? 5.793 -8.917 -2.715 1.00 91.56 260 ILE A C 1
ATOM 2015 O O . ILE A 1 260 ? 5.261 -8.764 -1.611 1.00 91.56 260 ILE A O 1
ATOM 2019 N N . LYS A 1 261 ? 7.070 -8.582 -2.944 1.00 88.81 261 LYS A N 1
ATOM 2020 C CA . LYS A 1 261 ? 7.953 -8.007 -1.920 1.00 88.81 261 LYS A CA 1
ATOM 2021 C C . LYS A 1 261 ? 7.476 -6.625 -1.489 1.00 88.81 261 LYS A C 1
ATOM 2023 O O . LYS A 1 261 ? 7.490 -6.297 -0.302 1.00 88.81 261 LYS A O 1
ATOM 2028 N N . GLN A 1 262 ? 7.046 -5.802 -2.444 1.00 89.25 262 GLN A N 1
ATOM 2029 C CA . GLN A 1 262 ? 6.644 -4.426 -2.163 1.00 89.25 262 GLN A CA 1
ATOM 2030 C C . GLN A 1 262 ? 5.347 -4.357 -1.335 1.00 89.25 262 GLN A C 1
ATOM 2032 O O . GLN A 1 262 ? 5.181 -3.417 -0.557 1.00 89.25 262 GLN A O 1
ATOM 2037 N N . LEU A 1 263 ? 4.488 -5.382 -1.419 1.00 93.44 263 LEU A N 1
ATOM 2038 C CA . LEU A 1 263 ? 3.232 -5.514 -0.670 1.00 93.44 263 LEU A CA 1
ATOM 2039 C C . LEU A 1 263 ? 3.387 -6.037 0.771 1.00 93.44 263 LEU A C 1
ATOM 2041 O O . LEU A 1 263 ? 2.378 -6.306 1.422 1.00 93.44 263 LEU A O 1
ATOM 2045 N N . TYR A 1 264 ? 4.608 -6.172 1.301 1.00 91.12 264 TYR A N 1
ATOM 2046 C CA . TYR A 1 264 ? 4.866 -6.777 2.617 1.00 91.12 264 TYR A CA 1
ATOM 2047 C C . TYR A 1 264 ? 3.944 -6.269 3.740 1.00 91.12 264 TYR A C 1
ATOM 2049 O O . TYR A 1 264 ? 3.214 -7.057 4.331 1.00 91.12 264 TYR A O 1
ATOM 2057 N N . LEU A 1 265 ? 3.893 -4.956 4.005 1.00 92.38 265 LEU A N 1
ATOM 2058 C CA . LEU A 1 265 ? 3.067 -4.424 5.100 1.00 92.38 265 LEU A CA 1
ATOM 2059 C C . LEU A 1 265 ? 1.567 -4.666 4.884 1.00 92.38 265 LEU A C 1
ATOM 2061 O O . LEU A 1 265 ? 0.849 -4.956 5.839 1.00 92.38 265 LEU A O 1
ATOM 2065 N N . PHE A 1 266 ? 1.087 -4.596 3.641 1.00 95.50 266 PHE A N 1
ATOM 2066 C CA . PHE A 1 266 ? -0.301 -4.940 3.336 1.00 95.50 266 PHE A CA 1
ATOM 2067 C C . PHE A 1 266 ? -0.601 -6.413 3.655 1.00 95.50 266 PHE A C 1
ATOM 2069 O O . PHE A 1 266 ? -1.649 -6.731 4.226 1.00 95.50 266 PHE A O 1
ATOM 2076 N N . ARG A 1 267 ? 0.333 -7.310 3.324 1.00 94.12 267 ARG A N 1
ATOM 2077 C CA . ARG A 1 267 ? 0.230 -8.745 3.609 1.00 94.12 267 ARG A CA 1
ATOM 2078 C C . ARG A 1 267 ? 0.188 -9.006 5.114 1.00 94.12 267 ARG A C 1
ATOM 2080 O O . ARG A 1 267 ? -0.714 -9.707 5.555 1.00 94.12 267 ARG A O 1
ATOM 2087 N N . GLU A 1 268 ? 1.057 -8.366 5.892 1.00 93.06 268 GLU A N 1
ATOM 2088 C CA . GLU A 1 268 ? 1.058 -8.479 7.358 1.00 93.06 268 GLU A CA 1
ATOM 2089 C C . GLU A 1 268 ? -0.266 -8.000 7.974 1.00 93.06 268 GLU A C 1
ATOM 2091 O O . GLU A 1 268 ? -0.876 -8.691 8.789 1.00 93.06 268 GLU A O 1
ATOM 2096 N N . VAL A 1 269 ? -0.774 -6.837 7.549 1.00 95.56 269 VAL A N 1
ATOM 2097 C CA . VAL A 1 269 ? -2.068 -6.315 8.027 1.00 95.56 269 VAL A CA 1
ATOM 2098 C C . VAL A 1 269 ? -3.224 -7.246 7.648 1.00 95.56 269 VAL A C 1
ATOM 2100 O O . VAL A 1 269 ? -4.148 -7.446 8.443 1.00 95.56 269 VAL A O 1
ATOM 2103 N N . THR A 1 270 ? -3.183 -7.833 6.452 1.00 95.88 270 THR A N 1
ATOM 2104 C CA . THR A 1 270 ? -4.169 -8.825 6.009 1.00 95.88 270 THR A CA 1
ATOM 2105 C C . THR A 1 270 ? -4.155 -10.041 6.931 1.00 95.88 270 THR A C 1
ATOM 2107 O O . THR A 1 270 ? -5.204 -10.442 7.437 1.00 95.88 270 THR A O 1
ATOM 2110 N N . ASP A 1 271 ? -2.974 -10.582 7.220 1.00 94.38 271 ASP A N 1
ATOM 2111 C CA . ASP A 1 271 ? -2.803 -11.759 8.068 1.00 94.38 271 ASP A CA 1
ATOM 2112 C C . ASP A 1 271 ? -3.277 -11.469 9.512 1.00 94.38 271 ASP A C 1
ATOM 2114 O O . ASP A 1 271 ? -4.042 -12.249 10.088 1.00 94.38 271 ASP A O 1
ATOM 2118 N N . PHE A 1 272 ? -2.964 -10.287 10.063 1.00 94.25 272 PHE A N 1
ATOM 2119 C CA . PHE A 1 272 ? -3.522 -9.825 11.343 1.00 94.25 272 PHE A CA 1
ATOM 2120 C C . PHE A 1 272 ? -5.048 -9.702 11.325 1.00 94.25 272 PHE A C 1
ATOM 2122 O O . PHE A 1 272 ? -5.703 -10.015 12.322 1.00 94.25 272 PHE A O 1
ATOM 2129 N N . THR A 1 273 ? -5.631 -9.273 10.206 1.00 95.12 273 THR A N 1
ATOM 2130 C CA . THR A 1 273 ? -7.088 -9.168 10.059 1.00 95.12 273 THR A CA 1
ATOM 2131 C C . THR A 1 273 ? -7.739 -10.552 10.096 1.00 95.12 273 THR A C 1
ATOM 2133 O O . THR A 1 273 ? -8.738 -10.736 10.795 1.00 95.12 273 THR A O 1
ATOM 2136 N N . TYR A 1 274 ? -7.148 -11.557 9.440 1.00 92.69 274 TYR A N 1
ATOM 2137 C CA . TYR A 1 274 ? -7.604 -12.948 9.541 1.00 92.69 274 TYR A CA 1
ATOM 2138 C C . TYR A 1 274 ? -7.493 -13.493 10.965 1.00 92.69 274 TYR A C 1
ATOM 2140 O O . TYR A 1 274 ? -8.460 -14.058 11.476 1.00 92.69 274 TYR A O 1
ATOM 2148 N N . LEU A 1 275 ? -6.360 -13.286 11.642 1.00 92.19 275 LEU A N 1
ATOM 2149 C CA . LEU A 1 275 ? -6.186 -13.707 13.037 1.00 92.19 275 LEU A CA 1
ATOM 2150 C C . LEU A 1 275 ? -7.217 -13.046 13.963 1.00 92.19 275 LEU A C 1
ATOM 2152 O O . LEU A 1 275 ? -7.808 -13.705 14.824 1.00 92.19 275 LEU A O 1
ATOM 2156 N N . PHE A 1 276 ? -7.491 -11.755 13.764 1.00 92.56 276 PHE A N 1
ATOM 2157 C CA . PHE A 1 276 ? -8.537 -11.048 14.497 1.00 92.56 276 PHE A CA 1
ATOM 2158 C C . PHE A 1 276 ? -9.919 -11.673 14.261 1.00 92.56 276 PHE A C 1
ATOM 2160 O O . PHE A 1 276 ? -10.659 -11.923 15.213 1.00 92.56 276 PHE A O 1
ATOM 2167 N N . LEU A 1 277 ? -10.270 -11.971 13.009 1.00 92.69 277 LEU A N 1
ATOM 2168 C CA . LEU A 1 277 ? -11.547 -12.598 12.675 1.00 92.69 277 LEU A CA 1
ATOM 2169 C C . LEU A 1 277 ? -11.672 -14.002 13.276 1.00 92.69 277 LEU A C 1
ATOM 2171 O O . LEU A 1 277 ? -12.685 -14.306 13.905 1.00 92.69 277 LEU A O 1
ATOM 2175 N N . LEU A 1 278 ? -10.633 -14.831 13.162 1.00 91.25 278 LEU A N 1
ATOM 2176 C CA . LEU A 1 278 ? -10.600 -16.182 13.728 1.00 91.25 278 LEU A CA 1
ATOM 2177 C C . LEU A 1 278 ? -10.766 -16.165 15.250 1.00 91.25 278 LEU A C 1
ATOM 2179 O O . LEU A 1 278 ? -11.584 -16.907 15.799 1.00 91.25 278 LEU A O 1
ATOM 2183 N N . THR A 1 279 ? -10.036 -15.291 15.944 1.00 90.81 279 THR A N 1
ATOM 2184 C CA . THR A 1 279 ? -10.151 -15.149 17.404 1.00 90.81 279 THR A CA 1
ATOM 2185 C C . THR A 1 279 ? -11.517 -14.608 17.820 1.00 90.81 279 THR A C 1
ATOM 2187 O O . THR A 1 279 ? -12.099 -15.091 18.794 1.00 90.81 279 THR A O 1
ATOM 2190 N N . TRP A 1 280 ? -12.082 -13.663 17.064 1.00 89.06 280 TRP A N 1
ATOM 2191 C CA . TRP A 1 280 ? -13.418 -13.127 17.315 1.00 89.06 280 TRP A CA 1
ATOM 2192 C C . TRP A 1 280 ? -14.517 -14.184 17.156 1.00 89.06 280 TRP A C 1
ATOM 2194 O O . TRP A 1 280 ? -15.376 -14.309 18.037 1.00 89.06 280 TRP A O 1
ATOM 2204 N N . VAL A 1 281 ? -14.477 -14.973 16.075 1.00 89.62 281 VAL A N 1
ATOM 2205 C CA . VAL A 1 281 ? -15.415 -16.084 15.843 1.00 89.62 281 VAL A CA 1
ATOM 2206 C C . VAL A 1 281 ? -15.264 -17.135 16.945 1.00 89.62 281 VAL A C 1
ATOM 2208 O O . VAL A 1 281 ? -16.258 -17.519 17.563 1.00 89.62 281 VAL A O 1
ATOM 2211 N N . SER A 1 282 ? -14.030 -17.526 17.275 1.00 91.19 282 SER A N 1
ATOM 2212 C CA . SER A 1 282 ? -13.743 -18.510 18.329 1.00 91.19 282 SER A CA 1
ATOM 2213 C C . SER A 1 282 ? -14.290 -18.073 19.689 1.00 91.19 282 SER A C 1
ATOM 2215 O O . SER A 1 282 ? -14.999 -18.830 20.349 1.00 91.19 282 SER A O 1
ATOM 2217 N N . ALA A 1 283 ? -14.056 -16.816 20.078 1.00 88.88 283 ALA A N 1
ATOM 2218 C CA . ALA A 1 283 ? -14.570 -16.257 21.327 1.00 88.88 283 ALA A CA 1
ATOM 2219 C C . ALA A 1 283 ? -16.107 -16.171 21.368 1.00 88.88 283 ALA A C 1
ATOM 2221 O O . ALA A 1 283 ? -16.707 -16.227 22.442 1.00 88.88 283 ALA A O 1
ATOM 2222 N N . ARG A 1 284 ? -16.772 -16.007 20.216 1.00 85.50 284 ARG A N 1
ATOM 2223 C CA . ARG A 1 284 ? -18.241 -16.024 20.122 1.00 85.50 284 ARG A CA 1
ATOM 2224 C C . ARG A 1 284 ? -18.812 -17.430 20.251 1.00 85.50 284 ARG A C 1
ATOM 2226 O O . ARG A 1 284 ? -19.872 -17.572 20.853 1.00 85.50 284 ARG A O 1
ATOM 2233 N N . MET A 1 285 ? -18.131 -18.436 19.708 1.00 88.44 285 MET A N 1
ATOM 2234 C CA . MET A 1 285 ? -18.552 -19.834 19.817 1.00 88.44 285 MET A CA 1
ATOM 2235 C C . MET A 1 285 ? -18.407 -20.360 21.248 1.00 88.44 285 MET A C 1
ATOM 2237 O O . MET A 1 285 ? -19.301 -21.045 21.732 1.00 88.44 285 MET A O 1
ATOM 2241 N N . THR A 1 286 ? -17.333 -19.998 21.955 1.00 88.19 286 THR A N 1
ATOM 2242 C CA . THR A 1 286 ? -17.096 -20.464 23.333 1.00 88.19 286 THR A CA 1
ATOM 2243 C C . THR A 1 286 ? -17.986 -19.789 24.373 1.00 88.19 286 THR A C 1
ATOM 2245 O O . THR A 1 286 ? -18.366 -20.435 25.336 1.00 88.19 286 THR A O 1
ATOM 2248 N N . ARG A 1 287 ? -18.373 -18.522 24.173 1.00 77.00 287 ARG A N 1
ATOM 2249 C CA . ARG A 1 287 ? -19.298 -17.791 25.070 1.00 77.00 287 ARG A CA 1
ATOM 2250 C C . ARG A 1 287 ? -20.778 -18.142 24.890 1.00 77.00 287 ARG A C 1
ATOM 2252 O O . ARG A 1 287 ? -21.612 -17.599 25.604 1.00 77.00 287 ARG A O 1
ATOM 2259 N N . ARG A 1 288 ? -21.116 -18.936 23.872 1.00 58.91 288 ARG A N 1
ATOM 2260 C CA . ARG A 1 288 ? -22.481 -19.430 23.618 1.00 58.91 288 ARG A CA 1
ATOM 2261 C C . ARG A 1 288 ? -22.736 -20.808 24.250 1.00 58.91 288 ARG A C 1
ATOM 2263 O O . ARG A 1 288 ? -23.798 -21.373 24.011 1.00 58.91 288 ARG A O 1
ATOM 2270 N N . LYS A 1 289 ? -21.779 -21.322 25.022 1.00 46.00 289 LYS A N 1
ATOM 2271 C CA . LYS A 1 289 ? -21.942 -22.433 25.962 1.00 46.00 289 LYS A CA 1
ATOM 2272 C C . LYS A 1 289 ? -21.955 -21.867 27.375 1.00 46.00 289 LYS A C 1
ATOM 2274 O O . LYS A 1 289 ? -22.655 -22.465 28.210 1.00 46.00 289 LYS A O 1
#

Radius of gyration: 22.13 Å; chains: 1; bounding box: 51×46×62 Å

Foldseek 3Di:
DLLVVLLCQCLVDLLSLVLLVLSLVLLLVCLVLPQDDPVSSVVSNVSSVVSNVVSVVSSVVVCVVCVQPPQQQLQLQLLQQAQCVLDPDNQVVCVLLVADSQQNQSRPPGQPDPQVSDPQRTNDPSCVVRTVVRDGLVNLVVSCVVVVSSVQVLLLQLQQLLLDAQDAPDDPPPDDPPDDRDHDDPVDPCSVCRSVPGDSGNVSLCCLLVVLLVVLVCLLPDDPRDSVSNSVSSVSNSLSVSLVSQRNSLCSRRPPPSSNVSSVSNSVSSVVSVVVVVVVVVVVVVVVD

pLDDT: mean 88.12, std 10.19, range [46.0, 98.31]